Protein AF-0000000078795181 (afdb_homodimer)

Secondary structure (DSSP, 8-state):
--------HHHHHHHHHHHHHHH-TT-------TTS----GGGS-HHHHHHHHHHHHHHHHHHHHHHHHHHHHHHHHHHHHHHHHHHHHHHTSB--S---TT-EEEEEE-TTS-EEEESS-GGG--SS---SEEEEEEEE-TTS-EEEEEE-/--------HHHHHHHHHHHHHHH-TT-------TTS----GGGS-HHHHHHHHHHHHHHHHHHHHHHHHHHHHHHHHHHHHHHHHHHHHHHTSB--S---TT-EEEEEE-TTS-EEEESS-GGG--SS---SEEEEEEEE-TTS-EEEEEE-

Nearest PDB structures (foldseek):
  2iou-assembly1_D  TM=7.274E-01  e=9.426E-02  Rauchvirus BPP1
  1yu3-assembly1_A  TM=7.287E-01  e=1.403E-01  Bordetella phage BIP-1
  1yu1-assembly1_A-3  TM=7.213E-01  e=1.499E-01  Rauchvirus BPP1
  1yu4-assembly1_C  TM=7.250E-01  e=1.828E-01  Bordetella phage BMP-1
  1yu2-assembly1_A  TM=7.259E-01  e=1.711E-01  Bordetella phage BMP-1

Foldseek 3Di:
DDPPPPPVPVVVVVVVCVVPLVPCVQPDPPPPVPPPPLVQCVVDPVVVNVVSVVVCVVVVVVVVVVSVVSVVVSVVVVVVVVQVVVQVLQVQAAEPDDDDAFDKWWWFAAPVGGIHIGRADPVRDPPDDRGDDTAFIWGQHPVRTIDGPGGD/DDDPPPPVPVVVVVVVCVVPLVPCVQPDPPPPVPVPPLVQCVVDPVVVNVVSVVVCVVVVVVVVVVSVVSVVVSVVVVVVVVQVVVQVLQVQAAEDDDDDAFDKWWWFAAPVGGIHIGRADPVRDPPDDRGDDTAFIWGQHPVRTIDGPGGD

InterPro domains:
  IPR019534 Protein of unknown function DUF2452 [PF10504] (50-147)

Structure (mmCIF, N/CA/C/O backbone):
data_AF-0000000078795181-model_v1
#
loop_
_entity.id
_entity.type
_entity.pdbx_description
1 polymer 'DUF2452 domain-containing protein'
#
loop_
_atom_site.group_PDB
_atom_site.id
_atom_site.type_symbol
_atom_site.label_atom_id
_atom_site.label_alt_id
_atom_site.label_comp_id
_atom_site.label_asym_id
_atom_site.label_entity_id
_atom_site.label_seq_id
_atom_site.pdbx_PDB_ins_code
_atom_site.Cartn_x
_atom_site.Cartn_y
_atom_site.Cartn_z
_atom_site.occupancy
_atom_site.B_iso_or_equiv
_atom_site.auth_seq_id
_atom_site.auth_comp_id
_atom_site.auth_asym_id
_atom_site.auth_atom_id
_atom_site.pdbx_PDB_model_num
ATOM 1 N N . MET A 1 1 ? -30.828 12.047 -28.188 1 23.16 1 MET A N 1
ATOM 2 C CA . MET A 1 1 ? -29.516 11.422 -28.375 1 23.16 1 MET A CA 1
ATOM 3 C C . MET A 1 1 ? -28.734 11.383 -27.062 1 23.16 1 MET A C 1
ATOM 5 O O . MET A 1 1 ? -28.312 12.422 -26.562 1 23.16 1 MET A O 1
ATOM 9 N N . GLY A 1 2 ? -29.094 10.484 -26.094 1 24.12 2 GLY A N 1
ATOM 10 C CA . GLY A 1 2 ? -28.922 10.477 -24.656 1 24.12 2 GLY A CA 1
ATOM 11 C C . GLY A 1 2 ? -27.5 10.242 -24.219 1 24.12 2 GLY A C 1
ATOM 12 O O . GLY A 1 2 ? -26.812 9.352 -24.734 1 24.12 2 GLY A O 1
ATOM 13 N N . LYS A 1 3 ? -26.812 11.344 -23.781 1 28.81 3 LYS A N 1
ATOM 14 C CA . LYS A 1 3 ? -25.406 11.391 -23.375 1 28.81 3 LYS A CA 1
ATOM 15 C C . LYS A 1 3 ? -25.078 10.242 -22.422 1 28.81 3 LYS A C 1
ATOM 17 O O . LYS A 1 3 ? -25.703 10.109 -21.359 1 28.81 3 LYS A O 1
ATOM 22 N N . GLU A 1 4 ? -24.641 9.148 -22.922 1 26.58 4 GLU A N 1
ATOM 23 C CA . GLU A 1 4 ? -24.188 7.934 -22.266 1 26.58 4 GLU A CA 1
ATOM 24 C C . GLU A 1 4 ? -23.109 8.25 -21.234 1 26.58 4 GLU A C 1
ATOM 26 O O . GLU A 1 4 ? -22.047 8.773 -21.562 1 26.58 4 GLU A O 1
ATOM 31 N N . LYS A 1 5 ? -23.656 8.625 -20.047 1 28.33 5 LYS A N 1
ATOM 32 C CA . LYS A 1 5 ? -22.812 8.883 -18.891 1 28.33 5 LYS A CA 1
ATOM 33 C C . LYS A 1 5 ? -21.781 7.777 -18.703 1 28.33 5 LYS A C 1
ATOM 35 O O . LYS A 1 5 ? -22.141 6.633 -18.406 1 28.33 5 LYS A O 1
ATOM 40 N N . LYS A 1 6 ? -20.719 7.941 -19.531 1 27.91 6 LYS A N 1
ATOM 41 C CA . LYS A 1 6 ? -19.578 7.039 -19.406 1 27.91 6 LYS A CA 1
ATOM 42 C C . LYS A 1 6 ? -19.109 6.934 -17.953 1 27.91 6 LYS A C 1
ATOM 44 O O . LYS A 1 6 ? -18.75 7.934 -17.344 1 27.91 6 LYS A O 1
ATOM 49 N N . ILE A 1 7 ? -19.75 6.074 -17.172 1 26.69 7 ILE A N 1
ATOM 50 C CA . ILE A 1 7 ? -19.359 5.703 -15.82 1 26.69 7 ILE A CA 1
ATOM 51 C C . ILE A 1 7 ? -17.875 5.383 -15.781 1 26.69 7 ILE A C 1
ATOM 53 O O . ILE A 1 7 ? -17.422 4.441 -16.438 1 26.69 7 ILE A O 1
ATOM 57 N N . ASP A 1 8 ? -17.125 6.52 -15.828 1 26.19 8 ASP A N 1
ATOM 58 C CA . ASP A 1 8 ? -15.672 6.406 -15.82 1 26.19 8 ASP A CA 1
ATOM 59 C C . ASP A 1 8 ? -15.195 5.5 -14.695 1 26.19 8 ASP A C 1
ATOM 61 O O . ASP A 1 8 ? -15.273 5.863 -13.516 1 26.19 8 ASP A O 1
ATOM 65 N N . ILE A 1 9 ? -15.094 4.223 -14.891 1 29.33 9 ILE A N 1
ATOM 66 C CA . ILE A 1 9 ? -14.68 3.086 -14.07 1 29.33 9 ILE A CA 1
ATOM 67 C C . ILE A 1 9 ? -13.453 3.469 -13.242 1 29.33 9 ILE A C 1
ATOM 69 O O . ILE A 1 9 ? -13.312 3.035 -12.094 1 29.33 9 ILE A O 1
ATOM 73 N N . GLU A 1 10 ? -12.578 4.309 -13.75 1 31.61 10 GLU A N 1
ATOM 74 C CA . GLU A 1 10 ? -11.398 4.809 -13.055 1 31.61 10 GLU A CA 1
ATOM 75 C C . GLU A 1 10 ? -11.789 5.633 -11.828 1 31.61 10 GLU A C 1
ATOM 77 O O . GLU A 1 10 ? -11.133 5.555 -10.789 1 31.61 10 GLU A O 1
ATOM 82 N N . ARG A 1 11 ? -12.711 6.426 -11.852 1 38.84 11 ARG A N 1
ATOM 83 C CA . ARG A 1 11 ? -13.25 7.301 -10.82 1 38.84 11 ARG A CA 1
ATOM 84 C C . ARG A 1 11 ? -13.992 6.5 -9.758 1 38.84 11 ARG A C 1
ATOM 86 O O . ARG A 1 11 ? -13.922 6.824 -8.57 1 38.84 11 ARG A O 1
ATOM 93 N N . ILE A 1 12 ? -14.68 5.539 -10.133 1 36.19 12 ILE A N 1
ATOM 94 C CA . ILE A 1 12 ? -15.484 4.707 -9.25 1 36.19 12 ILE A CA 1
ATOM 95 C C . ILE A 1 12 ? -14.57 3.898 -8.328 1 36.19 12 ILE A C 1
ATOM 97 O O . ILE A 1 12 ? -14.82 3.799 -7.125 1 36.19 12 ILE A O 1
ATOM 101 N N . ASP A 1 13 ? -13.422 3.389 -8.914 1 37.06 13 ASP A N 1
ATOM 102 C CA . ASP A 1 13 ? -12.477 2.57 -8.164 1 37.06 13 ASP A CA 1
ATOM 103 C C . ASP A 1 13 ? -11.68 3.42 -7.18 1 37.06 13 ASP A C 1
ATOM 105 O O . ASP A 1 13 ? -11.461 3.014 -6.035 1 37.06 13 ASP A O 1
ATOM 109 N N . LEU A 1 14 ? -11.391 4.703 -7.461 1 37.81 14 LEU A N 1
ATOM 110 C CA . LEU A 1 14 ? -10.734 5.68 -6.598 1 37.81 14 LEU A CA 1
ATOM 111 C C . LEU A 1 14 ? -11.656 6.105 -5.457 1 37.81 14 LEU A C 1
ATOM 113 O O . LEU A 1 14 ? -11.211 6.242 -4.316 1 37.81 14 LEU A O 1
ATOM 117 N N . GLU A 1 15 ? -12.828 6.395 -5.781 1 38.53 15 GLU A N 1
ATOM 118 C CA . GLU A 1 15 ? -13.812 6.844 -4.805 1 38.53 15 GLU A CA 1
ATOM 119 C C . GLU A 1 15 ? -14.078 5.773 -3.748 1 38.53 15 GLU A C 1
ATOM 121 O O . GLU A 1 15 ? -14.172 6.082 -2.559 1 38.53 15 GLU A O 1
ATOM 126 N N . LYS A 1 16 ? -14.18 4.594 -4.094 1 40.81 16 LYS A N 1
ATOM 127 C CA . LYS A 1 16 ? -14.406 3.473 -3.186 1 40.81 16 LYS A CA 1
ATOM 128 C C . LYS A 1 16 ? -13.156 3.166 -2.365 1 40.81 16 LYS A C 1
ATOM 130 O O . LYS A 1 16 ? -13.25 2.836 -1.182 1 40.81 16 LYS A O 1
ATOM 135 N N . MET A 1 17 ? -12.039 3.455 -2.881 1 35.62 17 MET A N 1
ATOM 136 C CA . MET A 1 17 ? -10.766 3.342 -2.172 1 35.62 17 MET A CA 1
ATOM 137 C C . MET A 1 17 ? -10.617 4.461 -1.146 1 35.62 17 MET A C 1
ATOM 139 O O . MET A 1 17 ? -10.047 4.25 -0.073 1 35.62 17 MET A O 1
ATOM 143 N N . LYS A 1 18 ? -11.086 5.555 -1.424 1 38.22 18 LYS A N 1
ATOM 144 C CA . LYS A 1 18 ? -11.094 6.73 -0.557 1 38.22 18 LYS A CA 1
ATOM 145 C C . LYS A 1 18 ? -11.891 6.469 0.717 1 38.22 18 LYS A C 1
ATOM 147 O O . LYS A 1 18 ? -11.477 6.855 1.81 1 38.22 18 LYS A O 1
ATOM 152 N N . GLU A 1 19 ? -13.039 5.969 0.547 1 38.22 19 GLU A N 1
ATOM 153 C CA . GLU A 1 19 ? -13.922 5.727 1.683 1 38.22 19 GLU A CA 1
ATOM 154 C C . GLU A 1 19 ? -13.352 4.656 2.609 1 38.22 19 GLU A C 1
ATOM 156 O O . GLU A 1 19 ? -13.461 4.766 3.832 1 38.22 19 GLU A O 1
ATOM 161 N N . LYS A 1 20 ? -12.695 3.6 2.078 1 35.75 20 LYS A N 1
ATOM 162 C CA . LYS A 1 20 ? -12.25 2.48 2.908 1 35.75 20 LYS A CA 1
ATOM 163 C C . LYS A 1 20 ? -10.852 2.719 3.455 1 35.75 20 LYS A C 1
ATOM 165 O O . LYS A 1 20 ? -10.438 2.078 4.422 1 35.75 20 LYS A O 1
ATOM 170 N N . THR A 1 21 ? -10.031 3.477 2.869 1 36.31 21 THR A N 1
ATOM 171 C CA . THR A 1 21 ? -8.664 3.715 3.328 1 36.31 21 THR A CA 1
ATOM 172 C C . THR A 1 21 ? -8.664 4.535 4.617 1 36.31 21 THR A C 1
ATOM 174 O O . THR A 1 21 ? -7.699 4.492 5.383 1 36.31 21 THR A O 1
ATOM 177 N N . THR A 1 22 ? -9.398 5.539 4.707 1 36.06 22 THR A N 1
ATOM 178 C CA . THR A 1 22 ? -9.289 6.363 5.902 1 36.06 22 THR A CA 1
ATOM 179 C C . THR A 1 22 ? -9.516 5.531 7.16 1 36.06 22 THR A C 1
ATOM 181 O O . THR A 1 22 ? -8.898 5.781 8.195 1 36.06 22 THR A O 1
ATOM 184 N N . ASP A 1 23 ? -10.539 4.652 7.168 1 38.31 23 ASP A N 1
ATOM 185 C CA . ASP A 1 23 ? -10.844 4.043 8.461 1 38.31 23 ASP A CA 1
ATOM 186 C C . ASP A 1 23 ? -10 2.789 8.68 1 38.31 23 ASP A C 1
ATOM 188 O O . ASP A 1 23 ? -9.633 2.477 9.82 1 38.31 23 ASP A O 1
ATOM 192 N N . ASN A 1 24 ? -9.891 1.657 7.742 1 33.72 24 ASN A N 1
ATOM 193 C CA . ASN A 1 24 ? -9.094 0.449 7.953 1 33.72 24 ASN A CA 1
ATOM 194 C C . ASN A 1 24 ? -8.156 0.18 6.781 1 33.72 24 ASN A C 1
ATOM 196 O O . ASN A 1 24 ? -8.555 -0.446 5.797 1 33.72 24 ASN A O 1
ATOM 200 N N . PRO A 1 25 ? -7.043 0.927 6.602 1 38.91 25 PRO A N 1
ATOM 201 C CA . PRO A 1 25 ? -6.09 0.805 5.492 1 38.91 25 PRO A CA 1
ATOM 202 C C . PRO A 1 25 ? -5.625 -0.632 5.273 1 38.91 25 PRO A C 1
ATOM 204 O O . PRO A 1 25 ? -5.07 -0.949 4.219 1 38.91 25 PRO A O 1
ATOM 207 N N . GLY A 1 26 ? -5.531 -1.532 6.312 1 34.91 26 GLY A N 1
ATOM 208 C CA . GLY A 1 26 ? -4.863 -2.822 6.332 1 34.91 26 GLY A CA 1
ATOM 209 C C . GLY A 1 26 ? -5.531 -3.854 5.441 1 34.91 26 GLY A C 1
ATOM 210 O O . GLY A 1 26 ? -5.188 -5.039 5.488 1 34.91 26 GLY A O 1
ATOM 211 N N . LEU A 1 27 ? -6.68 -3.637 4.996 1 39.56 27 LEU A N 1
ATOM 212 C CA . LEU A 1 27 ? -7.379 -4.852 4.586 1 39.56 27 LEU A CA 1
ATOM 213 C C . LEU A 1 27 ? -6.855 -5.352 3.244 1 39.56 27 LEU A C 1
ATOM 215 O O . LEU A 1 27 ? -7.363 -4.957 2.191 1 39.56 27 LEU A O 1
ATOM 219 N N . LEU A 1 28 ? -5.535 -5.473 3.053 1 39.25 28 LEU A N 1
ATOM 220 C CA . LEU A 1 28 ? -5.152 -6.152 1.821 1 39.25 28 LEU A CA 1
ATOM 221 C C . LEU A 1 28 ? -5.613 -7.605 1.836 1 39.25 28 LEU A C 1
ATOM 223 O O . LEU A 1 28 ? -5.695 -8.227 2.9 1 39.25 28 LEU A O 1
ATOM 227 N N . PRO A 1 29 ? -6.355 -8.289 0.862 1 38.41 29 PRO A N 1
ATOM 228 C CA . PRO A 1 29 ? -6.859 -9.656 0.749 1 38.41 29 PRO A CA 1
ATOM 229 C C . PRO A 1 29 ? -5.793 -10.711 1.045 1 38.41 29 PRO A C 1
ATOM 231 O O . PRO A 1 29 ? -4.816 -10.828 0.299 1 38.41 29 PRO A O 1
ATOM 234 N N . TYR A 1 30 ? -5.23 -10.758 2.111 1 38.75 30 TYR A N 1
ATOM 235 C CA . TYR A 1 30 ? -4.309 -11.859 2.361 1 38.75 30 TYR A CA 1
ATOM 236 C C . TYR A 1 30 ? -5.031 -13.203 2.312 1 38.75 30 TYR A C 1
ATOM 238 O O . TYR A 1 30 ? -4.492 -14.219 2.756 1 38.75 30 TYR A O 1
ATOM 246 N N . ALA A 1 31 ? -6.348 -13.336 2.252 1 36.72 31 ALA A N 1
ATOM 247 C CA . ALA A 1 31 ? -6.77 -14.719 2.484 1 36.72 31 ALA A CA 1
ATOM 248 C C . ALA A 1 31 ? -6.051 -15.68 1.538 1 36.72 31 ALA A C 1
ATOM 250 O O . ALA A 1 31 ? -6.164 -15.555 0.316 1 36.72 31 ALA A O 1
ATOM 251 N N . HIS A 1 32 ? -4.832 -15.984 1.758 1 38.59 32 HIS A N 1
ATOM 252 C CA . HIS A 1 32 ? -4.633 -17.328 1.232 1 38.59 32 HIS A CA 1
ATOM 253 C C . HIS A 1 32 ? -5.883 -18.188 1.415 1 38.59 32 HIS A C 1
ATOM 255 O O . HIS A 1 32 ? -6.289 -18.469 2.545 1 38.59 32 HIS A O 1
ATOM 261 N N . GLN A 1 33 ? -6.984 -17.875 0.943 1 37.16 33 GLN A N 1
ATOM 262 C CA . GLN A 1 33 ? -7.965 -18.953 0.992 1 37.16 33 GLN A CA 1
ATOM 263 C C . GLN A 1 33 ? -7.293 -20.312 0.809 1 37.16 33 GLN A C 1
ATOM 265 O O . GLN A 1 33 ? -6.66 -20.562 -0.219 1 37.16 33 GLN A O 1
ATOM 270 N N . SER A 1 34 ? -6.699 -20.844 1.81 1 37.25 34 SER A N 1
ATOM 271 C CA . SER A 1 34 ? -6.457 -22.281 1.899 1 37.25 34 SER A CA 1
ATOM 272 C C . SER A 1 34 ? -7.594 -23.062 1.263 1 37.25 34 SER A C 1
ATOM 274 O O . SER A 1 34 ? -7.688 -24.281 1.438 1 37.25 34 SER A O 1
ATOM 276 N N . GLY A 1 35 ? -8.648 -22.391 0.937 1 36.5 35 GLY A N 1
ATOM 277 C CA . GLY A 1 35 ? -9.656 -23.297 0.416 1 36.5 35 GLY A CA 1
ATOM 278 C C . GLY A 1 35 ? -9.148 -24.188 -0.706 1 36.5 35 GLY A C 1
ATOM 279 O O . GLY A 1 35 ? -9.898 -24.984 -1.254 1 36.5 35 GLY A O 1
ATOM 280 N N . SER A 1 36 ? -8.367 -23.516 -1.555 1 41.88 36 SER A N 1
ATOM 281 C CA . SER A 1 36 ? -8.008 -24.516 -2.562 1 41.88 36 SER A CA 1
ATOM 282 C C . SER A 1 36 ? -7.262 -25.688 -1.94 1 41.88 36 SER A C 1
ATOM 284 O O . SER A 1 36 ? -6.688 -25.562 -0.856 1 41.88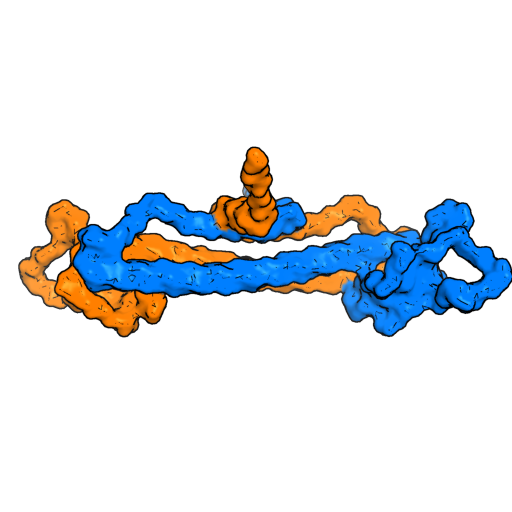 36 SER A O 1
ATOM 286 N N . ALA A 1 37 ? -7.465 -26.891 -2.33 1 40.75 37 ALA A N 1
ATOM 287 C CA . ALA A 1 37 ? -6.875 -28.156 -1.878 1 40.75 37 ALA A CA 1
ATOM 288 C C . ALA A 1 37 ? -5.398 -27.984 -1.541 1 40.75 37 ALA A C 1
ATOM 290 O O . ALA A 1 37 ? -4.582 -27.703 -2.426 1 40.75 37 ALA A O 1
ATOM 291 N N . ILE A 1 38 ? -5.078 -27.234 -0.41 1 47.19 38 ILE A N 1
ATOM 292 C CA . ILE A 1 38 ? -3.713 -27.375 0.077 1 47.19 38 ILE A CA 1
ATOM 293 C C . ILE A 1 38 ? -3.182 -28.766 -0.283 1 47.19 38 ILE A C 1
ATOM 295 O O . ILE A 1 38 ? -3.725 -29.781 0.162 1 47.19 38 ILE A O 1
ATOM 299 N N . ILE A 1 39 ? -2.766 -28.875 -1.396 1 51.22 39 ILE A N 1
ATOM 300 C CA . ILE A 1 39 ? -2.107 -30.156 -1.644 1 51.22 39 ILE A CA 1
ATOM 301 C C . ILE A 1 39 ? -1.168 -30.484 -0.487 1 51.22 39 ILE A C 1
ATOM 303 O O . ILE A 1 39 ? -0.222 -29.734 -0.216 1 51.22 39 ILE A O 1
ATOM 307 N N . LYS A 1 40 ? -1.649 -31.297 0.525 1 49.38 40 LYS A N 1
ATOM 308 C CA . LYS A 1 40 ? -0.745 -31.797 1.553 1 49.38 40 LYS A CA 1
ATOM 309 C C . LYS A 1 40 ? 0.428 -32.562 0.93 1 49.38 40 LYS A C 1
ATOM 311 O O . LYS A 1 40 ? 0.235 -33.406 0.051 1 49.38 40 LYS A O 1
ATOM 316 N N . PRO A 1 41 ? 1.61 -31.984 1.134 1 49.41 41 PRO A N 1
ATOM 317 C CA . PRO A 1 41 ? 2.789 -32.688 0.617 1 49.41 41 PRO A CA 1
ATOM 318 C C . PRO A 1 41 ? 2.664 -34.219 0.705 1 49.41 41 PRO A C 1
ATOM 320 O O . PRO A 1 41 ? 3.223 -34.938 -0.126 1 49.41 41 PRO A O 1
ATOM 323 N N . GLU A 1 42 ? 1.937 -34.562 1.775 1 50.41 42 GLU A N 1
ATOM 324 C CA . GLU A 1 42 ? 1.882 -36 2.021 1 50.41 42 GLU A CA 1
ATOM 325 C C . GLU A 1 42 ? 1.218 -36.719 0.861 1 50.41 42 GLU A C 1
ATOM 327 O O . GLU A 1 42 ? 1.498 -37.906 0.623 1 50.41 42 GLU A O 1
ATOM 332 N N . ASP A 1 43 ? 0.298 -35.969 0.191 1 54.97 43 ASP A N 1
ATOM 333 C CA . ASP A 1 43 ? -0.514 -36.719 -0.75 1 54.97 43 ASP A CA 1
ATOM 334 C C . ASP A 1 43 ? 0.213 -36.906 -2.08 1 54.97 43 ASP A C 1
ATOM 336 O O . ASP A 1 43 ? -0.152 -37.781 -2.877 1 54.97 43 ASP A O 1
ATOM 340 N N . LYS A 1 44 ? 1.149 -36 -2.24 1 58.91 44 LYS A N 1
ATOM 341 C CA . LYS A 1 44 ? 1.889 -36.188 -3.484 1 58.91 44 LYS A CA 1
ATOM 342 C C . LYS A 1 44 ? 3.301 -36.688 -3.211 1 58.91 44 LYS A C 1
ATOM 344 O O . LYS A 1 44 ? 3.748 -36.719 -2.062 1 58.91 44 LYS A O 1
ATOM 349 N N . GLY A 1 45 ? 3.932 -37.281 -4.047 1 71.19 45 GLY A N 1
ATOM 350 C CA . GLY A 1 45 ? 5.297 -37.75 -3.848 1 71.19 45 GLY A CA 1
ATOM 351 C C . GLY A 1 45 ? 6.16 -36.75 -3.102 1 71.19 45 GLY A C 1
ATOM 352 O O . GLY A 1 45 ? 5.812 -35.594 -2.998 1 71.19 45 GLY A O 1
ATOM 353 N N . LYS A 1 46 ? 6.992 -37.219 -2.301 1 77.19 46 LYS A N 1
ATOM 354 C CA . LYS A 1 46 ? 7.902 -36.438 -1.44 1 77.19 46 LYS A CA 1
ATOM 355 C C . LYS A 1 46 ? 8.453 -35.219 -2.16 1 77.19 46 LYS A C 1
ATOM 357 O O . LYS A 1 46 ? 8.547 -34.156 -1.574 1 77.19 46 LYS A O 1
ATOM 362 N N . ILE A 1 47 ? 8.68 -35.312 -3.449 1 78.38 47 ILE A N 1
ATOM 363 C CA . ILE A 1 47 ? 9.328 -34.25 -4.215 1 78.38 47 ILE A CA 1
ATOM 364 C C . ILE A 1 47 ? 8.344 -33.094 -4.449 1 78.38 47 ILE A C 1
ATOM 366 O O . ILE A 1 47 ? 8.664 -31.938 -4.195 1 78.38 47 ILE A O 1
ATOM 370 N N . THR A 1 48 ? 7.16 -33.469 -4.867 1 86.12 48 THR A N 1
ATOM 371 C CA . THR A 1 48 ? 6.141 -32.469 -5.117 1 86.12 48 THR A CA 1
ATOM 372 C C . THR A 1 48 ? 5.73 -31.781 -3.818 1 86.12 48 THR A C 1
ATOM 374 O O . THR A 1 48 ? 5.508 -30.562 -3.797 1 86.12 48 THR A O 1
ATOM 377 N N . GLY A 1 49 ? 5.746 -32.5 -2.824 1 87.25 49 GLY A N 1
ATOM 378 C CA . GLY A 1 49 ? 5.398 -31.938 -1.527 1 87.25 49 GLY A CA 1
ATOM 379 C C . GLY A 1 49 ? 6.379 -30.875 -1.053 1 87.25 49 GLY A C 1
ATOM 380 O O . GLY A 1 49 ? 5.973 -29.828 -0.547 1 87.25 49 GLY A O 1
ATOM 381 N N . ARG A 1 50 ? 7.629 -31.188 -1.265 1 88.69 50 ARG A N 1
ATOM 382 C CA . ARG A 1 50 ? 8.672 -30.25 -0.879 1 88.69 50 ARG A CA 1
ATOM 383 C C . ARG A 1 50 ? 8.586 -28.969 -1.711 1 88.69 50 ARG A C 1
ATOM 385 O O . ARG A 1 50 ? 8.758 -27.875 -1.188 1 88.69 50 ARG A O 1
ATOM 392 N N . ALA A 1 51 ? 8.312 -29.156 -2.982 1 92.31 51 ALA A N 1
ATOM 393 C CA . ALA A 1 51 ? 8.211 -28 -3.875 1 92.31 51 ALA A CA 1
ATOM 394 C C . ALA A 1 51 ? 7.02 -27.125 -3.498 1 92.31 51 ALA A C 1
ATOM 396 O O . ALA A 1 51 ? 7.129 -25.906 -3.488 1 92.31 51 ALA A O 1
ATOM 397 N N . VAL A 1 52 ? 5.945 -27.734 -3.109 1 92.62 52 VAL A N 1
ATOM 398 C CA . VAL A 1 52 ? 4.738 -27.016 -2.723 1 92.62 52 VAL A CA 1
ATOM 399 C C . VAL A 1 52 ? 4.98 -26.266 -1.415 1 92.62 52 VAL A C 1
ATOM 401 O O . VAL A 1 52 ? 4.621 -25.094 -1.288 1 92.62 52 VAL A O 1
ATOM 404 N N . ALA A 1 53 ? 5.594 -26.922 -0.535 1 92.62 53 ALA A N 1
ATOM 405 C CA . ALA A 1 53 ? 5.91 -26.281 0.738 1 92.62 53 ALA A CA 1
ATOM 406 C C . ALA A 1 53 ? 6.832 -25.078 0.535 1 92.62 53 ALA A C 1
ATOM 408 O O . ALA A 1 53 ? 6.641 -24.031 1.155 1 92.62 53 ALA A O 1
ATOM 409 N N . ALA A 1 54 ? 7.812 -25.297 -0.299 1 93.56 54 ALA A N 1
ATOM 410 C CA . ALA A 1 54 ? 8.742 -24.219 -0.608 1 93.56 54 ALA A CA 1
ATOM 411 C C . ALA A 1 54 ? 8.023 -23.047 -1.269 1 93.56 54 ALA A C 1
ATOM 413 O O . ALA A 1 54 ? 8.281 -21.891 -0.938 1 93.56 54 ALA A O 1
ATOM 414 N N . MET A 1 55 ? 7.125 -23.328 -2.139 1 96 55 MET A N 1
ATOM 415 C CA . MET A 1 55 ? 6.332 -22.297 -2.801 1 96 55 MET A CA 1
ATOM 416 C C . MET A 1 55 ? 5.562 -21.469 -1.78 1 96 55 MET A C 1
ATOM 418 O O . MET A 1 55 ? 5.656 -20.234 -1.781 1 96 55 MET A O 1
ATOM 422 N N . HIS A 1 56 ? 4.934 -22.094 -0.876 1 94.75 56 HIS A N 1
ATOM 423 C CA . HIS A 1 56 ? 4.125 -21.375 0.105 1 94.75 56 HIS A CA 1
ATOM 424 C C . HIS A 1 56 ? 5 -20.562 1.044 1 94.75 56 HIS A C 1
ATOM 426 O O . HIS A 1 56 ? 4.688 -19.406 1.332 1 94.75 56 HIS A O 1
ATOM 432 N N . SER A 1 57 ? 6.059 -21.156 1.41 1 95.75 57 SER A N 1
ATOM 433 C CA . SER A 1 57 ? 6.969 -20.453 2.301 1 95.75 57 SER A CA 1
ATOM 434 C C . SER A 1 57 ? 7.512 -19.188 1.638 1 95.75 57 SER A C 1
ATOM 436 O O . SER A 1 57 ? 7.484 -18.109 2.23 1 95.75 57 SER A O 1
ATOM 438 N N . GLN A 1 58 ? 7.945 -19.359 0.392 1 95.56 58 GLN A N 1
ATOM 439 C CA . GLN A 1 58 ? 8.547 -18.234 -0.328 1 95.56 58 GLN A CA 1
ATOM 440 C C . GLN A 1 58 ? 7.516 -17.156 -0.648 1 95.56 58 GLN A C 1
ATOM 442 O O . GLN A 1 58 ? 7.773 -15.969 -0.456 1 95.56 58 GLN A O 1
ATOM 447 N N . THR A 1 59 ? 6.395 -17.578 -1.118 1 95.69 59 THR A N 1
ATOM 448 C CA . THR A 1 59 ? 5.383 -16.594 -1.506 1 95.69 59 THR A CA 1
ATOM 449 C C . THR A 1 59 ? 4.785 -15.922 -0.276 1 95.69 59 THR A C 1
ATOM 451 O O . THR A 1 59 ? 4.426 -14.742 -0.323 1 95.69 59 THR A O 1
ATOM 454 N N . ASP A 1 60 ? 4.754 -16.625 0.82 1 93.19 60 ASP A N 1
ATOM 455 C CA . ASP A 1 60 ? 4.305 -16.016 2.074 1 93.19 60 ASP A CA 1
ATOM 456 C C . ASP A 1 60 ? 5.27 -14.938 2.541 1 93.19 60 ASP A C 1
ATOM 458 O O . ASP A 1 60 ? 4.84 -13.875 3.01 1 93.19 60 ASP A O 1
ATOM 462 N N . MET A 1 61 ? 6.527 -15.211 2.422 1 95.38 61 MET A N 1
ATOM 463 C CA . MET A 1 61 ? 7.547 -14.234 2.791 1 95.38 61 MET A CA 1
ATOM 464 C C . MET A 1 61 ? 7.441 -12.984 1.924 1 95.38 61 MET A C 1
ATOM 466 O O . MET A 1 61 ? 7.523 -11.859 2.43 1 95.38 61 MET A O 1
ATOM 470 N N . GLN A 1 62 ? 7.195 -13.195 0.672 1 95.5 62 GLN A N 1
ATOM 471 C CA . GLN A 1 62 ? 7.039 -12.07 -0.245 1 95.5 62 GLN A CA 1
ATOM 472 C C . GLN A 1 62 ? 5.789 -11.258 0.088 1 95.5 62 GLN A C 1
ATOM 474 O O . GLN A 1 62 ? 5.836 -10.023 0.119 1 95.5 62 GLN A O 1
ATOM 479 N N . MET A 1 63 ? 4.809 -11.945 0.401 1 93.94 63 MET A N 1
ATOM 480 C CA . MET A 1 63 ? 3.547 -11.289 0.744 1 93.94 63 MET A CA 1
ATOM 481 C C . MET A 1 63 ? 3.688 -10.477 2.027 1 93.94 63 MET A C 1
ATOM 483 O O . MET A 1 63 ? 3.189 -9.352 2.115 1 93.94 63 MET A O 1
ATOM 487 N N . ALA A 1 64 ? 4.348 -11.008 2.953 1 92.56 64 ALA A N 1
ATOM 488 C CA . ALA A 1 64 ? 4.574 -10.305 4.215 1 92.56 64 ALA A CA 1
ATOM 489 C C . ALA A 1 64 ? 5.344 -9.008 3.998 1 92.56 64 ALA A C 1
ATOM 491 O O . ALA A 1 64 ? 5.027 -7.984 4.605 1 92.56 64 ALA A O 1
ATOM 492 N N . GLN A 1 65 ? 6.32 -9.133 3.107 1 96.44 65 GLN A N 1
ATOM 493 C CA . GLN A 1 65 ? 7.109 -7.945 2.789 1 96.44 65 GLN A CA 1
ATOM 494 C C . GLN A 1 65 ? 6.246 -6.871 2.133 1 96.44 65 GLN A C 1
ATOM 496 O O . GLN A 1 65 ? 6.34 -5.691 2.484 1 96.44 65 GLN A O 1
ATOM 501 N N . ILE A 1 66 ? 5.402 -7.262 1.268 1 94.25 66 ILE A N 1
ATOM 502 C CA . ILE A 1 66 ? 4.516 -6.34 0.567 1 94.25 66 ILE A CA 1
ATOM 503 C C . ILE A 1 66 ? 3.562 -5.684 1.564 1 94.25 66 ILE A C 1
ATOM 505 O O . ILE A 1 66 ? 3.359 -4.465 1.528 1 94.25 66 ILE A O 1
ATOM 509 N N . TYR A 1 67 ? 3.125 -6.367 2.508 1 89.94 67 TYR A N 1
ATOM 510 C CA . TYR A 1 67 ? 2.184 -5.852 3.496 1 89.94 67 TYR A CA 1
ATOM 511 C C . TYR A 1 67 ? 2.861 -4.852 4.426 1 89.94 67 TYR A C 1
ATOM 513 O O . TYR A 1 67 ? 2.273 -3.828 4.785 1 89.94 67 TYR A O 1
ATOM 521 N N . GLN A 1 68 ? 4.016 -5.211 4.766 1 94.38 68 GLN A N 1
ATOM 522 C CA . GLN A 1 68 ? 4.773 -4.281 5.594 1 94.38 68 GLN A CA 1
ATOM 523 C C . GLN A 1 68 ? 4.984 -2.951 4.875 1 94.38 68 GLN A C 1
ATOM 525 O O . GLN A 1 68 ? 4.879 -1.887 5.488 1 94.38 68 GLN A O 1
ATOM 530 N N . GLN A 1 69 ? 5.262 -3.086 3.627 1 96.12 69 GLN A N 1
ATOM 531 C CA . GLN A 1 69 ? 5.434 -1.877 2.828 1 96.12 69 GLN A CA 1
ATOM 532 C C . GLN A 1 69 ? 4.129 -1.097 2.727 1 96.12 69 GLN A C 1
ATOM 534 O O . GLN A 1 69 ? 4.121 0.132 2.832 1 96.12 69 GLN A O 1
ATOM 539 N N . MET A 1 70 ? 3.113 -1.785 2.588 1 92.81 70 MET A N 1
ATOM 540 C CA . MET A 1 70 ? 1.811 -1.134 2.482 1 92.81 70 MET A CA 1
ATOM 541 C C . MET A 1 70 ? 1.448 -0.429 3.785 1 92.81 70 MET A C 1
ATOM 543 O O . MET A 1 70 ? 0.911 0.68 3.768 1 92.81 70 MET A O 1
ATOM 547 N N . GLN A 1 71 ? 1.744 -1.013 4.797 1 91.19 71 GLN A N 1
ATOM 548 C CA . GLN A 1 71 ? 1.467 -0.422 6.102 1 91.19 71 GLN A CA 1
ATOM 549 C C . GLN A 1 71 ? 2.264 0.864 6.305 1 91.19 71 GLN A C 1
ATOM 551 O O . GLN A 1 71 ? 1.746 1.842 6.848 1 91.19 71 GLN A O 1
ATOM 556 N N . LEU A 1 72 ? 3.445 0.776 5.922 1 95.5 72 LEU A N 1
ATOM 557 C CA . LEU A 1 72 ? 4.285 1.964 6.031 1 95.5 72 LEU A CA 1
ATOM 558 C C . LEU A 1 72 ? 3.703 3.119 5.223 1 95.5 72 LEU A C 1
ATOM 560 O O . LEU A 1 72 ? 3.666 4.258 5.699 1 95.5 72 LEU A O 1
ATOM 564 N N . LEU A 1 73 ? 3.178 2.812 4.047 1 94.5 73 LEU A N 1
ATOM 565 C CA . LEU A 1 73 ? 2.562 3.832 3.205 1 94.5 73 LEU A CA 1
ATOM 566 C C . LEU A 1 73 ? 1.281 4.363 3.842 1 94.5 73 LEU A C 1
ATOM 568 O O . LEU A 1 73 ? 1.013 5.562 3.797 1 94.5 73 LEU A O 1
ATOM 572 N N . ALA A 1 74 ? 0.598 3.551 4.438 1 88.5 74 ALA A N 1
ATOM 573 C CA . ALA A 1 74 ? -0.626 3.947 5.133 1 88.5 74 ALA A CA 1
ATOM 574 C C . ALA A 1 74 ? -0.32 4.895 6.289 1 88.5 74 ALA A C 1
ATOM 576 O O . ALA A 1 74 ? -1.012 5.895 6.477 1 88.5 74 ALA A O 1
ATOM 577 N N . ASP A 1 75 ? 0.66 4.547 7.035 1 94.44 75 ASP A N 1
ATOM 578 C CA . ASP A 1 75 ? 1.069 5.383 8.156 1 94.44 75 ASP A CA 1
ATOM 579 C C . ASP A 1 75 ? 1.52 6.762 7.684 1 94.44 75 ASP A C 1
ATOM 581 O O . ASP A 1 75 ? 1.239 7.77 8.336 1 94.44 75 ASP A O 1
ATOM 585 N N . GLN A 1 76 ? 2.197 6.742 6.609 1 95.31 76 GLN A N 1
ATOM 586 C CA . GLN A 1 76 ? 2.609 8.008 6.02 1 95.31 76 GLN A CA 1
ATOM 587 C C . GLN A 1 76 ? 1.4 8.852 5.621 1 95.31 76 GLN A C 1
ATOM 589 O O . GLN A 1 76 ? 1.35 10.047 5.91 1 95.31 76 GLN A O 1
ATOM 594 N N . ALA A 1 77 ? 0.472 8.258 5.008 1 92.56 77 ALA A N 1
ATOM 595 C CA . ALA A 1 77 ? -0.749 8.945 4.602 1 92.56 77 ALA A CA 1
ATOM 596 C C . ALA A 1 77 ? -1.479 9.523 5.809 1 92.56 77 ALA A C 1
ATOM 598 O O . ALA A 1 77 ? -1.918 10.68 5.781 1 92.56 77 ALA A O 1
ATOM 599 N N . LYS A 1 78 ? -1.571 8.773 6.801 1 93.19 78 LYS A N 1
ATOM 600 C CA . LYS A 1 78 ? -2.246 9.195 8.023 1 93.19 78 LYS A CA 1
ATOM 601 C C . LYS A 1 78 ? -1.538 10.391 8.656 1 93.19 78 LYS A C 1
ATOM 603 O O . LYS A 1 78 ? -2.188 11.312 9.148 1 93.19 78 LYS A O 1
ATOM 608 N N . THR A 1 79 ? -0.306 10.289 8.664 1 94.69 79 THR A N 1
ATOM 609 C CA . THR A 1 79 ? 0.483 11.383 9.219 1 94.69 79 THR A CA 1
ATOM 610 C C . THR A 1 79 ? 0.223 12.68 8.461 1 94.69 79 THR A C 1
ATOM 612 O O . THR A 1 79 ? 0.045 13.734 9.07 1 94.69 79 THR A O 1
ATOM 615 N N . ILE A 1 80 ? 0.199 12.586 7.16 1 94.75 80 ILE A N 1
ATOM 616 C CA . ILE A 1 80 ? -0.078 13.758 6.336 1 94.75 80 ILE A CA 1
ATOM 617 C C . ILE A 1 80 ? -1.486 14.266 6.629 1 94.75 80 ILE A C 1
ATOM 619 O O . ILE A 1 80 ? -1.69 15.477 6.801 1 94.75 80 ILE A O 1
ATOM 623 N N . GLN A 1 81 ? -2.389 13.398 6.719 1 93.62 81 GLN A N 1
ATOM 624 C CA . GLN A 1 81 ? -3.771 13.773 6.988 1 93.62 81 GLN A CA 1
ATOM 625 C C . GLN A 1 81 ? -3.891 14.508 8.32 1 93.62 81 GLN A C 1
ATOM 627 O O . GLN A 1 81 ? -4.551 15.547 8.414 1 93.62 81 GLN A O 1
ATOM 632 N N . LYS A 1 82 ? -3.311 13.914 9.281 1 93.44 82 LYS A N 1
ATOM 633 C CA . LYS A 1 82 ? -3.34 14.547 10.602 1 93.44 82 LYS A CA 1
ATOM 634 C C . LYS A 1 82 ? -2.717 15.938 10.562 1 93.44 82 LYS A C 1
ATOM 636 O O . LYS A 1 82 ? -3.242 16.875 11.172 1 93.44 82 LYS A O 1
ATOM 641 N N . ARG A 1 83 ? -1.665 16.016 9.867 1 95.19 83 ARG A N 1
ATOM 642 C CA . ARG A 1 83 ? -0.994 17.297 9.742 1 95.19 83 ARG A CA 1
ATOM 643 C C . ARG A 1 83 ? -1.877 18.312 9.023 1 95.19 83 ARG A C 1
ATOM 645 O O . ARG A 1 83 ? -1.92 19.484 9.398 1 95.19 83 ARG A O 1
ATOM 652 N N . VAL A 1 84 ? -2.535 17.906 8.055 1 95.81 84 VAL A N 1
ATOM 653 C CA . VAL A 1 84 ? -3.443 18.781 7.324 1 95.81 84 VAL A CA 1
ATOM 654 C C . VAL A 1 84 ? -4.559 19.266 8.25 1 95.81 84 VAL A C 1
ATOM 656 O O . VAL A 1 84 ? -4.879 20.453 8.281 1 95.81 84 VAL A O 1
ATOM 659 N N . GLU A 1 85 ? -5.09 18.359 8.977 1 93.56 85 GLU A N 1
ATOM 660 C CA . GLU A 1 85 ? -6.172 18.703 9.898 1 93.56 85 GLU A CA 1
ATOM 661 C C . GLU A 1 85 ? -5.727 19.75 10.914 1 93.56 85 GLU A C 1
ATOM 663 O O . GLU A 1 85 ? -6.426 20.734 11.141 1 93.56 85 GLU A O 1
ATOM 668 N N . VAL A 1 86 ? -4.625 19.5 11.469 1 93.5 86 VAL A N 1
ATOM 669 C CA . VAL A 1 86 ? -4.062 20.438 12.438 1 93.5 86 VAL A CA 1
ATOM 670 C C . VAL A 1 86 ? -3.799 21.781 11.766 1 93.5 86 VAL A C 1
ATOM 672 O O . VAL A 1 86 ? -4.109 22.828 12.328 1 93.5 86 VAL A O 1
ATOM 675 N N . SER A 1 87 ? -3.295 21.75 10.625 1 96.69 87 SER A N 1
ATOM 676 C CA . SER A 1 87 ? -2.938 22.969 9.891 1 96.69 87 SER A CA 1
ATOM 677 C C . SER A 1 87 ? -4.176 23.781 9.523 1 96.69 87 SER A C 1
ATOM 679 O O . SER A 1 87 ? -4.148 25.016 9.562 1 96.69 87 SER A O 1
ATOM 681 N N . GLU A 1 88 ? -5.188 23.078 9.195 1 93.31 88 GLU A N 1
ATOM 682 C CA . GLU A 1 88 ? -6.438 23.766 8.898 1 93.31 88 GLU A CA 1
ATOM 683 C C . GLU A 1 88 ? -6.957 24.531 10.117 1 93.31 88 GLU A C 1
ATOM 685 O O . GLU A 1 88 ? -7.445 25.656 10 1 93.31 88 GLU A O 1
ATOM 690 N N . ARG A 1 89 ? -6.82 23.938 11.227 1 91.62 89 ARG A N 1
ATOM 691 C CA . ARG A 1 89 ? -7.234 24.578 12.461 1 91.62 89 ARG A CA 1
ATOM 692 C C . ARG A 1 89 ? -6.371 25.812 12.75 1 91.62 89 ARG A C 1
ATOM 694 O O . ARG A 1 89 ? -6.891 26.859 13.125 1 91.62 89 ARG A O 1
ATOM 701 N N . ILE A 1 90 ? -5.117 25.672 12.562 1 95.25 90 ILE A N 1
ATOM 702 C CA . ILE A 1 90 ? -4.199 26.766 12.836 1 95.25 90 ILE A CA 1
ATOM 703 C C . ILE A 1 90 ? -4.457 27.906 11.867 1 95.25 90 ILE A C 1
ATOM 705 O O . ILE A 1 90 ? -4.492 29.078 12.266 1 95.25 90 ILE A O 1
ATOM 709 N N . TYR A 1 91 ? -4.742 27.578 10.625 1 94.81 91 TYR A N 1
ATOM 710 C CA . TYR A 1 91 ? -4.965 28.594 9.609 1 94.81 91 TYR A CA 1
ATOM 711 C C . TYR A 1 91 ? -6.289 29.312 9.836 1 94.81 91 TYR A C 1
ATOM 713 O O . TYR A 1 91 ? -6.539 30.375 9.242 1 94.81 91 TYR A O 1
ATOM 721 N N . GLN A 1 92 ? -7.113 28.797 10.664 1 91.25 92 GLN A N 1
ATOM 722 C CA . GLN A 1 92 ? -8.359 29.453 11.031 1 91.25 92 GLN A CA 1
ATOM 723 C C . GLN A 1 92 ? -8.133 30.484 12.133 1 91.25 92 GLN A C 1
ATOM 725 O O . GLN A 1 92 ? -9 31.328 12.383 1 91.25 92 GLN A O 1
ATOM 730 N N . SER A 1 93 ? -6.992 30.406 12.727 1 92.81 93 SER A N 1
ATOM 731 C CA . SER A 1 93 ? -6.645 31.359 13.773 1 92.81 93 SER A CA 1
ATOM 732 C C . SER A 1 93 ? -6.203 32.688 13.18 1 92.81 93 SER A C 1
ATOM 734 O O . SER A 1 93 ? -5.949 32.781 11.977 1 92.81 93 SER A O 1
ATOM 736 N N . SER A 1 94 ? -6.223 33.688 14.07 1 91.5 94 SER A N 1
ATOM 737 C CA . SER A 1 94 ? -5.711 35 13.641 1 91.5 94 SER A CA 1
ATOM 738 C C . SER A 1 94 ? -4.195 34.969 13.477 1 91.5 94 SER A C 1
ATOM 740 O O . SER A 1 94 ? -3.471 34.656 14.43 1 91.5 94 SER A O 1
ATOM 742 N N . ILE A 1 95 ? -3.805 35.281 12.25 1 92.94 95 ILE A N 1
ATOM 743 C CA . ILE A 1 95 ? -2.383 35.375 11.938 1 92.94 95 ILE A CA 1
ATOM 744 C C . ILE A 1 95 ? -2.064 36.781 11.391 1 92.94 95 ILE A C 1
ATOM 746 O O . ILE A 1 95 ? -2.465 37.125 10.273 1 92.94 95 ILE A O 1
ATOM 750 N N . ALA A 1 96 ? -1.319 37.469 12.078 1 88.56 96 ALA A N 1
ATOM 751 C CA . ALA A 1 96 ? -1.114 38.875 11.758 1 88.56 96 ALA A CA 1
ATOM 752 C C . ALA A 1 96 ? 0.196 39.094 11 1 88.56 96 ALA A C 1
ATOM 754 O O . ALA A 1 96 ? 0.613 40.219 10.766 1 88.56 96 ALA A O 1
ATOM 755 N N . PHE A 1 97 ? 0.913 38.062 10.633 1 90.31 97 PHE A N 1
ATOM 756 C CA . PHE A 1 97 ? 2.188 38.125 9.93 1 90.31 97 PHE A CA 1
ATOM 757 C C . PHE A 1 97 ? 2.291 36.969 8.93 1 90.31 97 PHE A C 1
ATOM 759 O O . PHE A 1 97 ? 1.384 36.125 8.836 1 90.31 97 PHE A O 1
ATOM 766 N N . GLU A 1 98 ? 3.385 37.031 8.219 1 89.25 98 GLU A N 1
ATOM 767 C CA . GLU A 1 98 ? 3.662 35.938 7.277 1 89.25 98 GLU A CA 1
ATOM 768 C C . GLU A 1 98 ? 4.664 34.969 7.863 1 89.25 98 GLU A C 1
ATOM 770 O O . GLU A 1 98 ? 5.867 35.219 7.883 1 89.25 98 GLU A O 1
ATOM 775 N N . PRO A 1 99 ? 4.082 33.875 8.258 1 94.62 99 PRO A N 1
ATOM 776 C CA . PRO A 1 99 ? 5.012 32.906 8.844 1 94.62 99 PRO A CA 1
ATOM 777 C C . PRO A 1 99 ? 6.078 32.438 7.855 1 94.62 99 PRO A C 1
ATOM 779 O O . PRO A 1 99 ? 5.832 32.375 6.648 1 94.62 99 PRO A O 1
ATOM 782 N N . LEU A 1 100 ? 7.184 31.984 8.406 1 95.06 100 LEU A N 1
ATOM 783 C CA . LEU A 1 100 ? 8.289 31.469 7.598 1 95.06 100 LEU A CA 1
ATOM 784 C C . LEU A 1 100 ? 8.469 29.969 7.812 1 95.06 100 LEU A C 1
ATOM 786 O O . LEU A 1 100 ? 8.336 29.484 8.938 1 95.06 100 LEU A O 1
ATOM 790 N N . ILE A 1 101 ? 8.883 29.375 6.762 1 95.81 101 ILE A N 1
ATOM 791 C CA . ILE A 1 101 ? 9.109 27.938 6.793 1 95.81 101 ILE A CA 1
ATOM 792 C C . ILE A 1 101 ? 10.227 27.609 7.773 1 95.81 101 ILE A C 1
ATOM 794 O O . ILE A 1 101 ? 11.242 28.297 7.82 1 95.81 101 ILE A O 1
ATOM 798 N N . ASN A 1 102 ? 10.094 26.656 8.57 1 96.06 102 ASN A N 1
ATOM 799 C CA . ASN A 1 102 ? 11.047 26.062 9.5 1 96.06 102 ASN A CA 1
ATOM 800 C C . ASN A 1 102 ? 11.242 26.938 10.734 1 96.06 102 ASN A C 1
ATOM 802 O O . ASN A 1 102 ? 12.227 26.781 11.461 1 96.06 102 ASN A O 1
ATOM 806 N N . HIS A 1 103 ? 10.352 27.906 10.938 1 97.06 103 HIS A N 1
ATOM 807 C CA . HIS A 1 103 ? 10.352 28.703 12.156 1 97.06 103 HIS A CA 1
ATOM 808 C C . HIS A 1 103 ? 9.266 28.234 13.117 1 97.06 103 HIS A C 1
ATOM 810 O O . HIS A 1 103 ? 8.234 27.703 12.695 1 97.06 103 HIS A O 1
ATOM 816 N N . HIS A 1 104 ? 9.531 28.547 14.352 1 97.56 104 HIS A N 1
ATOM 817 C CA . HIS A 1 104 ? 8.602 28.172 15.414 1 97.56 104 HIS A CA 1
ATOM 818 C C . HIS A 1 104 ? 7.676 29.328 15.766 1 97.56 104 HIS A C 1
ATOM 820 O O . HIS A 1 104 ? 8.109 30.484 15.828 1 97.56 104 HIS A O 1
ATOM 826 N N . TYR A 1 105 ? 6.535 28.953 16 1 97.69 105 TYR A N 1
ATOM 827 C CA . TYR A 1 105 ? 5.516 29.891 16.453 1 97.69 105 TYR A CA 1
ATOM 828 C C . TYR A 1 105 ? 4.699 29.297 17.594 1 97.69 105 TYR A C 1
ATOM 830 O O . TYR A 1 105 ? 4.871 28.141 17.953 1 97.69 105 TYR A O 1
ATOM 838 N N . PHE A 1 106 ? 3.852 30.172 18.094 1 97.12 106 PHE A N 1
ATOM 839 C CA . PHE A 1 106 ? 3.115 29.766 19.297 1 97.12 106 PHE A CA 1
ATOM 840 C C . PHE A 1 106 ? 1.634 30.094 19.156 1 97.12 106 PHE A C 1
ATOM 842 O O . PHE A 1 106 ? 1.266 31.234 18.859 1 97.12 106 PHE A O 1
ATOM 849 N N . LEU A 1 107 ? 0.895 29.047 19.359 1 97.06 107 LEU A N 1
ATOM 850 C CA . LEU A 1 107 ? -0.554 29.188 19.266 1 97.06 107 LEU A CA 1
ATOM 851 C C . LEU A 1 107 ? -1.159 29.453 20.641 1 97.06 107 LEU A C 1
ATOM 853 O O . LEU A 1 107 ? -0.887 28.734 21.594 1 97.06 107 LEU A O 1
ATOM 857 N N . TYR A 1 108 ? -1.955 30.562 20.656 1 96.25 108 TYR A N 1
ATOM 858 C CA . TYR A 1 108 ? -2.602 30.969 21.891 1 96.25 108 TYR A CA 1
ATOM 859 C C . TYR A 1 108 ? -4.109 31.109 21.703 1 96.25 108 TYR A C 1
ATOM 861 O O . TYR A 1 108 ? -4.59 31.25 20.578 1 96.25 108 TYR A O 1
ATOM 869 N N . GLU A 1 109 ? -4.789 31.016 22.828 1 96 109 GLU A N 1
ATOM 870 C CA . GLU A 1 109 ? -6.203 31.375 22.891 1 96 109 GLU A CA 1
ATOM 871 C C . GLU A 1 109 ? -6.414 32.688 23.625 1 96 109 GLU A C 1
ATOM 873 O O . GLU A 1 109 ? -5.844 32.938 24.688 1 96 109 GLU A O 1
ATOM 878 N N . LYS A 1 110 ? -7.18 33.5 22.938 1 93.25 110 LYS A N 1
ATOM 879 C CA . LYS A 1 110 ? -7.531 34.781 23.578 1 93.25 110 LYS A CA 1
ATOM 880 C C . LYS A 1 110 ? -8.633 34.594 24.609 1 93.25 110 LYS A C 1
ATOM 882 O O . LYS A 1 110 ? -9.211 33.5 24.719 1 93.25 110 LYS A O 1
ATOM 887 N N . GLU A 1 111 ? -8.844 35.719 25.344 1 91.75 111 GLU A N 1
ATOM 888 C CA . GLU A 1 111 ? -9.898 35.688 26.344 1 91.75 111 GLU A CA 1
ATOM 889 C C . GLU A 1 111 ? -11.266 35.469 25.703 1 91.75 111 GLU A C 1
ATOM 891 O O . GLU A 1 111 ? -12.156 34.875 26.328 1 91.75 111 GLU A O 1
ATOM 896 N N . ASP A 1 112 ? -11.445 35.844 24.469 1 92.81 112 ASP A N 1
ATOM 897 C CA . ASP A 1 112 ? -12.727 35.688 23.781 1 92.81 112 ASP A CA 1
ATOM 898 C C . ASP A 1 112 ? -12.859 34.312 23.156 1 92.81 112 ASP A C 1
ATOM 900 O O . ASP A 1 112 ? -13.852 34.031 22.484 1 92.81 112 ASP A O 1
ATOM 904 N N . GLY A 1 113 ? -11.891 33.5 23.25 1 92.12 113 GLY A N 1
ATOM 905 C CA . GLY A 1 113 ? -11.961 32.125 22.797 1 92.12 113 GLY A CA 1
ATOM 906 C C . GLY A 1 113 ? -11.359 31.938 21.422 1 92.12 113 GLY A C 1
ATOM 907 O O . GLY A 1 113 ? -11.242 30.797 20.953 1 92.12 113 GLY A O 1
ATOM 908 N N . LYS A 1 114 ? -10.961 33.031 20.859 1 92.5 114 LYS A N 1
ATOM 909 C CA . LYS A 1 114 ? -10.375 32.938 19.516 1 92.5 114 LYS A CA 1
ATOM 910 C C . LYS A 1 114 ? -8.875 32.625 19.594 1 92.5 114 LYS A C 1
ATOM 912 O O . LYS A 1 114 ? -8.18 33.156 20.469 1 92.5 114 LYS A O 1
ATOM 917 N N . ASP A 1 115 ? -8.414 31.859 18.625 1 94.62 115 ASP A N 1
ATOM 918 C CA . ASP A 1 115 ? -7 31.5 18.609 1 94.62 115 ASP A CA 1
ATOM 919 C C . ASP A 1 115 ? -6.195 32.5 17.766 1 94.62 115 ASP A C 1
ATOM 921 O O . ASP A 1 115 ? -6.723 33.094 16.828 1 94.62 115 ASP A O 1
ATOM 925 N N . PHE A 1 116 ? -4.996 32.656 18.172 1 94.75 116 PHE A N 1
ATOM 926 C CA . PHE A 1 116 ? -4.09 33.469 17.359 1 94.75 116 PHE A CA 1
ATOM 927 C C . PHE A 1 116 ? -2.674 32.906 17.406 1 94.75 116 PHE A C 1
ATOM 929 O O . PHE A 1 116 ? -2.287 32.281 18.406 1 94.75 116 PHE A O 1
ATOM 936 N N . LEU A 1 117 ? -1.952 33.125 16.359 1 95.75 117 LEU A N 1
ATOM 937 C CA . LEU A 1 117 ? -0.562 32.688 16.25 1 95.75 117 LEU A CA 1
ATOM 938 C C . LEU A 1 117 ? 0.387 33.844 16.625 1 95.75 117 LEU A C 1
ATOM 940 O O . LEU A 1 117 ? 0.181 34.969 16.219 1 95.75 117 LEU A O 1
ATOM 944 N N . SER A 1 118 ? 1.399 33.5 17.391 1 95.75 118 SER A N 1
ATOM 945 C CA . SER A 1 118 ? 2.326 34.5 17.875 1 95.75 118 SER A CA 1
ATOM 946 C C . SER A 1 118 ? 3.775 34.062 17.703 1 95.75 118 SER A C 1
ATOM 948 O O . SER A 1 118 ? 4.062 32.875 17.688 1 95.75 118 SER A O 1
ATOM 950 N N . MET A 1 119 ? 4.645 35 17.609 1 95.88 119 MET A N 1
ATOM 951 C CA . MET A 1 119 ? 6.082 34.75 17.609 1 95.88 119 MET A CA 1
ATOM 952 C C . MET A 1 119 ? 6.629 34.719 19.031 1 95.88 119 MET A C 1
ATOM 954 O O . MET A 1 119 ? 7.75 34.25 19.266 1 95.88 119 MET A O 1
ATOM 958 N N . VAL A 1 120 ? 5.82 35.188 19.922 1 94.69 120 VAL A N 1
ATOM 959 C CA . VAL A 1 120 ? 6.266 35.344 21.297 1 94.69 120 VAL A CA 1
ATOM 960 C C . VAL A 1 120 ? 6.004 34.062 22.078 1 94.69 120 VAL A C 1
ATOM 962 O O . VAL A 1 120 ? 4.867 33.594 22.141 1 94.69 120 VAL A O 1
ATOM 965 N N . ALA A 1 121 ? 7.07 33.594 22.672 1 95.25 121 ALA A N 1
ATOM 966 C CA . ALA A 1 121 ? 6.945 32.375 23.469 1 95.25 121 ALA A CA 1
ATOM 967 C C . ALA A 1 121 ? 6.238 32.656 24.797 1 95.25 121 ALA A C 1
ATOM 969 O O . ALA A 1 121 ? 6.246 33.781 25.281 1 95.25 121 ALA A O 1
ATOM 970 N N . PRO A 1 122 ? 5.641 31.562 25.375 1 93.25 122 PRO A N 1
ATOM 971 C CA . PRO A 1 122 ? 4.926 31.766 26.641 1 93.25 122 PRO A CA 1
ATOM 972 C C . PRO A 1 122 ? 5.816 32.344 27.734 1 93.25 122 PRO A C 1
ATOM 974 O O . PRO A 1 122 ? 5.359 33.125 28.562 1 93.25 122 PRO A O 1
ATOM 977 N N . GLU A 1 123 ? 7.039 31.938 27.688 1 91.38 123 GLU A N 1
ATOM 978 C CA . GLU A 1 123 ? 7.98 32.344 28.734 1 91.38 123 GLU A CA 1
ATOM 979 C C . GLU A 1 123 ? 8.422 33.812 28.531 1 91.38 123 GLU A C 1
ATOM 981 O O . GLU A 1 123 ? 9.008 34.406 29.422 1 91.38 123 GLU A O 1
ATOM 986 N N . GLU A 1 124 ? 8.062 34.312 27.375 1 93.12 124 GLU A N 1
ATOM 987 C CA . GLU A 1 124 ? 8.555 35.625 27.016 1 93.12 124 GLU A CA 1
ATOM 988 C C . GLU A 1 124 ? 7.492 36.719 27.266 1 93.12 124 GLU A C 1
ATOM 990 O O . GLU A 1 124 ? 7.762 37.906 27.141 1 93.12 124 GLU A O 1
ATOM 995 N N . TRP A 1 125 ? 6.359 36.094 27.703 1 90.69 125 TRP A N 1
ATOM 996 C CA . TRP A 1 125 ? 5.305 37.094 27.969 1 90.69 125 TRP A CA 1
ATOM 997 C C . TRP A 1 125 ? 5.531 37.781 29.312 1 90.69 125 TRP A C 1
ATOM 999 O O . TRP A 1 125 ? 5.984 37.125 30.266 1 90.69 125 TRP A O 1
ATOM 1009 N N . GLY A 1 126 ? 5.484 39.031 29.469 1 82.62 126 GLY A N 1
ATOM 1010 C CA . GLY A 1 126 ? 5.574 39.75 30.734 1 82.62 126 GLY A CA 1
ATOM 1011 C C . GLY A 1 126 ? 4.336 39.594 31.594 1 82.62 126 GLY A C 1
ATOM 1012 O O . GLY A 1 126 ? 3.631 38.594 31.516 1 82.62 126 GLY A O 1
ATOM 1013 N N . ARG A 1 127 ? 4.137 40.531 32.625 1 80.75 127 ARG A N 1
ATOM 1014 C CA . ARG A 1 127 ? 3.041 40.531 33.594 1 80.75 127 ARG A CA 1
ATOM 1015 C C . ARG A 1 127 ? 1.691 40.625 32.906 1 80.75 127 ARG A C 1
ATOM 1017 O O . ARG A 1 127 ? 0.69 40.094 33.375 1 80.75 127 ARG A O 1
ATOM 1024 N N . LYS A 1 128 ? 1.725 41.281 31.766 1 78.12 128 LYS A N 1
ATOM 1025 C CA . LYS A 1 128 ? 0.466 41.438 31.031 1 78.12 128 LYS A CA 1
ATOM 1026 C C . LYS A 1 128 ? 0.352 40.406 29.906 1 78.12 128 LYS A C 1
ATOM 1028 O O . LYS A 1 128 ? 0.813 40.656 28.797 1 78.12 128 LYS A O 1
ATOM 1033 N N . LYS A 1 129 ? -0.302 39.281 30.25 1 80.12 129 LYS A N 1
ATOM 1034 C CA . LYS A 1 129 ? -0.552 38.281 29.234 1 80.12 129 LYS A CA 1
ATOM 1035 C C . LYS A 1 129 ? -1.745 38.656 28.359 1 80.12 129 LYS A C 1
ATOM 1037 O O . LYS A 1 129 ? -2.74 39.188 28.859 1 80.12 129 LYS A O 1
ATOM 1042 N N . ARG A 1 130 ? -1.543 38.5 27.094 1 80.31 130 ARG A N 1
ATOM 1043 C CA . ARG A 1 130 ? -2.605 38.812 26.156 1 80.31 130 ARG A CA 1
ATOM 1044 C C . ARG A 1 130 ? -3.35 37.562 25.688 1 80.31 130 ARG A C 1
ATOM 1046 O O . ARG A 1 130 ? -3.949 37.562 24.609 1 80.31 130 ARG A O 1
ATOM 1053 N N . TYR A 1 131 ? -3.082 36.562 26.391 1 91 131 TYR A N 1
ATOM 1054 C CA . TYR A 1 131 ? -3.758 35.344 26.016 1 91 131 TYR A CA 1
ATOM 1055 C C . TYR A 1 131 ? -4.34 34.656 27.234 1 91 131 TYR A C 1
ATOM 1057 O O . TYR A 1 131 ? -3.871 34.844 28.359 1 91 131 TYR A O 1
ATOM 1065 N N . SER A 1 132 ? -5.375 33.906 27.062 1 91.94 132 SER A N 1
ATOM 1066 C CA . SER A 1 132 ? -6.004 33.156 28.141 1 91.94 132 SER A CA 1
ATOM 1067 C C . SER A 1 132 ? -5.309 31.812 28.344 1 91.94 132 SER A C 1
ATOM 1069 O O . SER A 1 132 ? -5.137 31.359 29.484 1 91.94 132 SER A O 1
ATOM 1071 N N . LYS A 1 133 ? -4.84 31.203 27.203 1 94.19 133 LYS A N 1
ATOM 1072 C CA . LYS A 1 133 ? -4.27 29.859 27.281 1 94.19 133 LYS A CA 1
ATOM 1073 C C . LYS A 1 133 ? -3.225 29.641 26.203 1 94.19 133 LYS A C 1
ATOM 1075 O O . LYS A 1 133 ? -3.424 30.031 25.047 1 94.19 133 LYS A O 1
ATOM 1080 N N . PHE A 1 134 ? -2.088 29.078 26.656 1 95.44 134 PHE A N 1
ATOM 1081 C CA . PHE A 1 134 ? -1.133 28.562 25.688 1 95.44 134 PHE A CA 1
ATOM 1082 C C . PHE A 1 134 ? -1.601 27.234 25.125 1 95.44 134 PHE A C 1
ATOM 1084 O O . PHE A 1 134 ? -1.908 26.312 25.875 1 95.44 134 PHE A O 1
ATOM 1091 N N . ILE A 1 135 ? -1.594 27.062 23.734 1 96.44 135 ILE A N 1
ATOM 1092 C CA . ILE A 1 135 ? -2.133 25.859 23.125 1 96.44 135 ILE A CA 1
ATOM 1093 C C . ILE A 1 135 ? -0.986 24.953 22.672 1 96.44 135 ILE A C 1
ATOM 1095 O O . ILE A 1 135 ? -0.914 23.781 23.078 1 96.44 135 ILE A O 1
ATOM 1099 N N . ALA A 1 136 ? -0.129 25.5 21.844 1 97.25 136 ALA A N 1
ATOM 1100 C CA . ALA A 1 136 ? 0.939 24.641 21.328 1 97.25 136 ALA A CA 1
ATOM 1101 C C . ALA A 1 136 ? 2.051 25.469 20.688 1 97.25 136 ALA A C 1
ATOM 1103 O O . ALA A 1 136 ? 1.821 26.594 20.25 1 97.25 136 ALA A O 1
ATOM 1104 N N . GLU A 1 137 ? 3.236 24.938 20.797 1 97.69 137 GLU A N 1
ATOM 1105 C CA . GLU A 1 137 ? 4.32 25.359 19.906 1 97.69 137 GLU A CA 1
ATOM 1106 C C . GLU A 1 137 ? 4.27 24.625 18.578 1 97.69 137 GLU A C 1
ATOM 1108 O O . GLU A 1 137 ? 4.125 23.406 18.547 1 97.69 137 GLU A O 1
ATOM 1113 N N . VAL A 1 138 ? 4.332 25.359 17.516 1 97.88 138 VAL A N 1
ATOM 1114 C CA . VAL A 1 138 ? 4.145 24.75 16.203 1 97.88 138 VAL A CA 1
ATOM 1115 C C . VAL A 1 138 ? 5.238 25.219 15.25 1 97.88 138 VAL A C 1
ATOM 1117 O O . VAL A 1 138 ? 5.863 26.266 15.484 1 97.88 138 VAL A O 1
ATOM 1120 N N . LYS A 1 139 ? 5.48 24.469 14.219 1 97.94 139 LYS A N 1
ATOM 1121 C CA . LYS A 1 139 ? 6.492 24.75 13.203 1 97.94 139 LYS A CA 1
ATOM 1122 C C . LYS A 1 139 ? 5.914 24.625 11.797 1 97.94 139 LYS A C 1
ATOM 1124 O O . LYS A 1 139 ? 5.238 23.641 11.484 1 97.94 139 LYS A O 1
ATOM 1129 N N . LEU A 1 140 ? 6.152 25.688 11.047 1 97.5 140 LEU A N 1
ATOM 1130 C CA . LEU A 1 140 ? 5.711 25.641 9.656 1 97.5 140 LEU A CA 1
ATOM 1131 C C . LEU A 1 140 ? 6.672 24.812 8.812 1 97.5 140 LEU A C 1
ATOM 1133 O O . LEU A 1 140 ? 7.879 25.078 8.789 1 97.5 140 LEU A O 1
ATOM 1137 N N . LEU A 1 141 ? 6.102 23.859 8.039 1 97 141 LEU A N 1
ATOM 1138 C CA . LEU A 1 141 ? 6.93 22.984 7.215 1 97 141 LEU A CA 1
ATOM 1139 C C . LEU A 1 141 ? 6.926 23.438 5.758 1 97 141 LEU A C 1
ATOM 1141 O O . LEU A 1 141 ? 6.141 24.312 5.375 1 97 141 LEU A O 1
ATOM 1145 N N . ALA A 1 142 ? 7.785 22.844 4.938 1 95.75 142 ALA A N 1
ATOM 1146 C CA . ALA A 1 142 ? 8.016 23.234 3.549 1 95.75 142 ALA A CA 1
ATOM 1147 C C . AL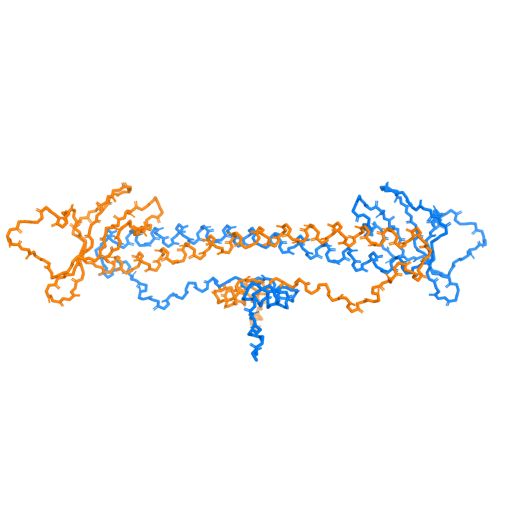A A 1 142 ? 6.762 23.016 2.705 1 95.75 142 ALA A C 1
ATOM 1149 O O . ALA A 1 142 ? 6.566 23.688 1.692 1 95.75 142 ALA A O 1
ATOM 1150 N N . ASP A 1 143 ? 5.844 22.188 3.191 1 95.5 143 ASP A N 1
ATOM 1151 C CA . ASP A 1 143 ? 4.621 21.922 2.436 1 95.5 143 ASP A CA 1
ATOM 1152 C C . ASP A 1 143 ? 3.467 22.781 2.941 1 95.5 143 ASP A C 1
ATOM 1154 O O . ASP A 1 143 ? 2.305 22.531 2.621 1 95.5 143 ASP A O 1
ATOM 1158 N N . HIS A 1 144 ? 3.816 23.703 3.793 1 96 144 HIS A N 1
ATOM 1159 C CA . HIS A 1 144 ? 2.891 24.688 4.336 1 96 144 HIS A CA 1
ATOM 1160 C C . HIS A 1 144 ? 1.925 24.047 5.328 1 96 144 HIS A C 1
ATOM 1162 O O . HIS A 1 144 ? 0.852 24.594 5.598 1 96 144 HIS A O 1
ATOM 1168 N N . THR A 1 145 ? 2.334 22.812 5.781 1 97.38 145 THR A N 1
ATOM 1169 C CA . THR A 1 145 ? 1.638 22.266 6.938 1 97.38 145 THR A CA 1
ATOM 1170 C C . THR A 1 145 ? 2.359 22.641 8.234 1 97.38 145 THR A C 1
ATOM 1172 O O . THR A 1 145 ? 3.521 23.047 8.203 1 97.38 145 THR A O 1
ATOM 1175 N N . TRP A 1 146 ? 1.58 22.562 9.242 1 97.38 146 TRP A N 1
ATOM 1176 C CA . TRP A 1 146 ? 2.137 22.844 10.555 1 97.38 146 TRP A CA 1
ATOM 1177 C C . TRP A 1 146 ? 2.371 21.562 11.336 1 97.38 146 TRP A C 1
ATOM 1179 O O . TRP A 1 146 ? 1.552 20.641 11.297 1 97.38 146 TRP A O 1
ATOM 1189 N N . GLU A 1 147 ? 3.469 21.516 11.984 1 96.62 147 GLU A N 1
ATOM 1190 C CA . GLU A 1 147 ? 3.793 20.438 12.914 1 96.62 147 GLU A CA 1
ATOM 1191 C C . GLU A 1 147 ? 3.725 20.922 14.359 1 96.62 147 GLU A C 1
ATOM 1193 O O . GLU A 1 147 ? 4.246 21.984 14.695 1 96.62 147 GLU A O 1
ATOM 1198 N N . ILE A 1 148 ? 3.078 20.141 15.242 1 95.94 148 ILE A N 1
ATOM 1199 C CA . ILE A 1 148 ? 3.061 20.438 16.672 1 95.94 148 ILE A CA 1
ATOM 1200 C C . ILE A 1 148 ? 4.367 19.969 17.312 1 95.94 148 ILE A C 1
ATOM 1202 O O . ILE A 1 148 ? 4.711 18.797 17.25 1 95.94 148 ILE A O 1
ATOM 1206 N N . ILE A 1 149 ? 5.066 20.859 17.812 1 96 149 ILE A N 1
ATOM 1207 C CA . ILE A 1 149 ? 6.352 20.562 18.453 1 96 149 ILE A CA 1
ATOM 1208 C C . ILE A 1 149 ? 6.141 20.234 19.922 1 96 149 ILE A C 1
ATOM 1210 O O . ILE A 1 149 ? 6.758 19.312 20.453 1 96 149 ILE A O 1
ATOM 1214 N N . ARG A 1 150 ? 5.41 21.031 20.516 1 88.5 150 ARG A N 1
ATOM 1215 C CA . ARG A 1 150 ? 5.102 20.891 21.938 1 88.5 150 ARG A CA 1
ATOM 1216 C C . ARG A 1 150 ? 3.643 21.219 22.219 1 88.5 150 ARG A C 1
ATOM 1218 O O . ARG A 1 150 ? 3.117 22.219 21.703 1 88.5 150 ARG A O 1
ATOM 1225 N N . GLY A 1 151 ? 2.877 20.188 22.719 1 75.56 151 GLY A N 1
ATOM 1226 C CA . GLY A 1 151 ? 1.497 20.438 23.109 1 75.56 151 GLY A CA 1
ATOM 1227 C C . GLY A 1 151 ? 1.346 20.875 24.547 1 75.56 151 GLY A C 1
ATOM 1228 O O . GLY A 1 151 ? 2.27 20.719 25.344 1 75.56 151 GLY A O 1
ATOM 1229 N N . ASN A 1 152 ? 0.25 21.547 24.641 1 64.31 152 ASN A N 1
ATOM 1230 C CA . ASN A 1 152 ? -0.053 21.781 26.062 1 64.31 152 ASN A CA 1
ATOM 1231 C C . ASN A 1 152 ? -0.458 20.484 26.766 1 64.31 152 ASN A C 1
ATOM 1233 O O . ASN A 1 152 ? -0.967 19.562 26.141 1 64.31 152 ASN A O 1
ATOM 1237 N N . MET B 1 1 ? -9.336 -19.672 38.125 1 23.75 1 MET B N 1
ATOM 1238 C CA . MET B 1 1 ? -8.531 -18.5 37.844 1 23.75 1 MET B CA 1
ATOM 1239 C C . MET B 1 1 ? -8.453 -18.266 36.312 1 23.75 1 MET B C 1
ATOM 1241 O O . MET B 1 1 ? -7.871 -19.062 35.594 1 23.75 1 MET B O 1
ATOM 1245 N N . GLY B 1 2 ? -9.469 -17.625 35.688 1 24.45 2 GLY B N 1
ATOM 1246 C CA . GLY B 1 2 ? -9.953 -17.703 34.312 1 24.45 2 GLY B CA 1
ATOM 1247 C C . GLY B 1 2 ? -9.039 -17 33.312 1 24.45 2 GLY B C 1
ATOM 1248 O O . GLY B 1 2 ? -8.578 -15.883 33.562 1 24.45 2 GLY B O 1
ATOM 1249 N N . LYS B 1 3 ? -8.281 -17.812 32.531 1 28.53 3 LYS B N 1
ATOM 1250 C CA . LYS B 1 3 ? -7.277 -17.406 31.547 1 28.53 3 LYS B CA 1
ATOM 1251 C C . LYS B 1 3 ? -7.809 -16.281 30.656 1 28.53 3 LYS B C 1
ATOM 1253 O O . LYS B 1 3 ? -8.836 -16.438 29.984 1 28.53 3 LYS B O 1
ATOM 1258 N N . GLU B 1 4 ? -7.582 -15.062 31.016 1 26.62 4 GLU B N 1
ATOM 1259 C CA . GLU B 1 4 ? -7.922 -13.805 30.344 1 26.62 4 GLU B CA 1
ATOM 1260 C C . GLU B 1 4 ? -7.406 -13.797 28.906 1 26.62 4 GLU B C 1
ATOM 1262 O O . GLU B 1 4 ? -6.203 -13.906 28.672 1 26.62 4 GLU B O 1
ATOM 1267 N N . LYS B 1 5 ? -8.273 -14.375 28.016 1 27.67 5 LYS B N 1
ATOM 1268 C CA . LYS B 1 5 ? -8.055 -14.422 26.562 1 27.67 5 LYS B CA 1
ATOM 1269 C C . LYS B 1 5 ? -7.629 -13.055 26.031 1 27.67 5 LYS B C 1
ATOM 1271 O O . LYS B 1 5 ?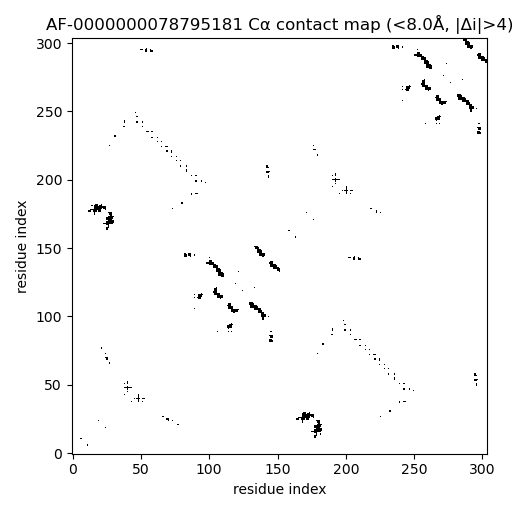 -8.422 -12.109 26.031 1 27.67 5 LYS B O 1
ATOM 1276 N N . LYS B 1 6 ? -6.332 -12.805 26.281 1 27.64 6 LYS B N 1
ATOM 1277 C CA . LYS B 1 6 ? -5.727 -11.578 25.75 1 27.64 6 LYS B CA 1
ATOM 1278 C C . LYS B 1 6 ? -6.02 -11.414 24.266 1 27.64 6 LYS B C 1
ATOM 1280 O O . LYS B 1 6 ? -5.656 -12.266 23.453 1 27.64 6 LYS B O 1
ATOM 1285 N N . ILE B 1 7 ? -7.176 -10.844 23.906 1 26.73 7 ILE B N 1
ATOM 1286 C CA . ILE B 1 7 ? -7.602 -10.453 22.578 1 26.73 7 ILE B CA 1
ATOM 1287 C C . ILE B 1 7 ? -6.488 -9.672 21.891 1 26.73 7 ILE B C 1
ATOM 1289 O O . ILE B 1 7 ? -6.113 -8.586 22.344 1 26.73 7 ILE B O 1
ATOM 1293 N N . ASP B 1 8 ? -5.477 -10.477 21.484 1 26.19 8 ASP B N 1
ATOM 1294 C CA . ASP B 1 8 ? -4.297 -9.898 20.859 1 26.19 8 ASP B CA 1
ATOM 1295 C C . ASP B 1 8 ? -4.688 -8.984 19.703 1 26.19 8 ASP B C 1
ATOM 1297 O O . ASP B 1 8 ? -5.145 -9.453 18.656 1 26.19 8 ASP B O 1
ATOM 1301 N N . ILE B 1 9 ? -4.934 -7.727 19.906 1 28.89 9 ILE B N 1
ATOM 1302 C CA . ILE B 1 9 ? -5.316 -6.586 19.078 1 28.89 9 ILE B CA 1
ATOM 1303 C C . ILE B 1 9 ? -4.527 -6.613 17.766 1 28.89 9 ILE B C 1
ATOM 1305 O O . ILE B 1 9 ? -5.062 -6.27 16.719 1 28.89 9 ILE B O 1
ATOM 1309 N N . GLU B 1 10 ? -3.305 -7.082 17.781 1 31.47 10 GLU B N 1
ATOM 1310 C CA . GLU B 1 10 ? -2.441 -7.219 16.609 1 31.47 10 GLU B CA 1
ATOM 1311 C C . GLU B 1 10 ? -3.012 -8.227 15.625 1 31.47 10 GLU B C 1
ATOM 1313 O O . GLU B 1 10 ? -2.945 -8.023 14.406 1 31.47 10 GLU B O 1
ATOM 1318 N N . ARG B 1 11 ? -3.512 -9.281 15.992 1 38.44 11 ARG B N 1
ATOM 1319 C CA . ARG B 1 11 ? -4.113 -10.375 15.234 1 38.44 11 ARG B CA 1
ATOM 1320 C C . ARG B 1 11 ? -5.457 -9.961 14.648 1 38.44 11 ARG B C 1
ATOM 1322 O O . ARG B 1 11 ? -5.793 -10.352 13.523 1 38.44 11 ARG B O 1
ATOM 1329 N N . ILE B 1 12 ? -6.184 -9.227 15.328 1 35.78 12 ILE B N 1
ATOM 1330 C CA . ILE B 1 12 ? -7.523 -8.797 14.938 1 35.78 12 ILE B CA 1
ATOM 1331 C C . ILE B 1 12 ? -7.43 -7.805 13.773 1 35.78 12 ILE B C 1
ATOM 1333 O O . ILE B 1 12 ? -8.18 -7.898 12.805 1 35.78 12 ILE B O 1
ATOM 1337 N N . ASP B 1 13 ? -6.387 -6.898 13.844 1 36.94 13 ASP B N 1
ATOM 1338 C CA . ASP B 1 13 ? -6.191 -5.875 12.82 1 36.94 13 ASP B CA 1
ATOM 1339 C C . ASP B 1 13 ? -5.652 -6.488 11.531 1 36.94 13 ASP B C 1
ATOM 1341 O O . ASP B 1 13 ? -6.098 -6.129 10.438 1 36.94 13 ASP B O 1
ATOM 1345 N N . LEU B 1 14 ? -4.852 -7.566 11.578 1 37.25 14 LEU B N 1
ATOM 1346 C CA . LEU B 1 14 ? -4.328 -8.336 10.453 1 37.25 14 LEU B CA 1
ATOM 1347 C C . LEU B 1 14 ? -5.434 -9.148 9.789 1 37.25 14 LEU B C 1
ATOM 1349 O O . LEU B 1 14 ? -5.492 -9.234 8.562 1 37.25 14 LEU B O 1
ATOM 1353 N N . GLU B 1 15 ? -6.18 -9.797 10.547 1 38.12 15 GLU B N 1
ATOM 1354 C CA . GLU B 1 15 ? -7.266 -10.641 10.062 1 38.12 15 GLU B CA 1
ATOM 1355 C C . GLU B 1 15 ? -8.305 -9.82 9.305 1 38.12 15 GLU B C 1
ATOM 1357 O O . GLU B 1 15 ? -8.789 -10.25 8.25 1 38.12 15 GLU B O 1
ATOM 1362 N N . LYS B 1 16 ? -8.641 -8.711 9.727 1 40.75 16 LYS B N 1
ATOM 1363 C CA . LYS B 1 16 ? -9.609 -7.816 9.094 1 40.75 16 LYS B CA 1
ATOM 1364 C C . LYS B 1 16 ? -9.023 -7.184 7.832 1 40.75 16 LYS B C 1
ATOM 1366 O O . LYS B 1 16 ? -9.727 -7.008 6.832 1 40.75 16 LYS B O 1
ATOM 1371 N N . MET B 1 17 ? -7.773 -7.035 7.797 1 35.97 17 MET B N 1
ATOM 1372 C CA . MET B 1 17 ? -7.055 -6.566 6.617 1 35.97 17 MET B CA 1
ATOM 1373 C C . MET B 1 17 ? -6.988 -7.656 5.551 1 35.97 17 MET B C 1
ATOM 1375 O O . MET B 1 17 ? -7.047 -7.363 4.355 1 35.97 17 MET B O 1
ATOM 1379 N N . LYS B 1 18 ? -6.895 -8.812 5.938 1 38.25 18 LYS B N 1
ATOM 1380 C CA . LYS B 1 18 ? -6.871 -9.992 5.086 1 38.25 18 LYS B CA 1
ATOM 1381 C C . LYS B 1 18 ? -8.172 -10.133 4.305 1 38.25 18 LYS B C 1
ATOM 1383 O O . LYS B 1 18 ? -8.156 -10.469 3.117 1 38.25 18 LYS B O 1
ATOM 1388 N N . GLU B 1 19 ? -9.219 -10.039 4.984 1 38 19 GLU B N 1
ATOM 1389 C CA . GLU B 1 19 ? -10.531 -10.227 4.375 1 38 19 GLU B CA 1
ATOM 1390 C C . GLU B 1 19 ? -10.836 -9.117 3.367 1 38 19 GLU B C 1
ATOM 1392 O O . GLU B 1 19 ? -11.414 -9.367 2.312 1 38 19 GLU B O 1
ATOM 1397 N N . LYS B 1 20 ? -10.414 -7.84 3.623 1 35.69 20 LYS B N 1
ATOM 1398 C CA . LYS B 1 20 ? -10.805 -6.727 2.766 1 35.69 20 LYS B CA 1
ATOM 1399 C C . LYS B 1 20 ? -9.789 -6.516 1.642 1 35.69 20 LYS B C 1
ATOM 1401 O O . LYS B 1 20 ? -10.086 -5.84 0.654 1 35.69 20 LYS B O 1
ATOM 1406 N N . THR B 1 21 ? -8.602 -6.906 1.747 1 36.25 21 THR B N 1
ATOM 1407 C CA . THR B 1 21 ? -7.582 -6.711 0.724 1 36.25 21 THR B CA 1
ATOM 1408 C C . THR B 1 21 ? -7.863 -7.582 -0.495 1 36.25 21 THR B C 1
ATOM 1410 O O . THR B 1 21 ? -7.387 -7.293 -1.595 1 36.25 21 THR B O 1
ATOM 1413 N N . THR B 1 22 ? -8.195 -8.773 -0.322 1 35.72 22 THR B N 1
ATOM 1414 C CA . THR B 1 22 ? -8.32 -9.617 -1.505 1 35.72 22 THR B CA 1
ATOM 1415 C C . THR B 1 22 ? -9.312 -9.016 -2.494 1 35.72 22 THR B C 1
ATOM 1417 O O . THR B 1 22 ? -9.141 -9.141 -3.709 1 35.72 22 THR B O 1
ATOM 1420 N N . ASP B 1 23 ? -10.477 -8.531 -2.025 1 38.28 23 ASP B N 1
ATOM 1421 C CA . ASP B 1 23 ? -11.484 -8.18 -3.025 1 38.28 23 ASP B CA 1
ATOM 1422 C C . ASP B 1 23 ? -11.297 -6.746 -3.518 1 38.28 23 ASP B C 1
ATOM 1424 O O . ASP B 1 23 ? -11.578 -6.441 -4.68 1 38.28 23 ASP B O 1
ATOM 1428 N N . ASN B 1 24 ? -11.188 -5.547 -2.645 1 33.28 24 ASN B N 1
ATOM 1429 C CA . ASN B 1 24 ? -11.023 -4.172 -3.113 1 33.28 24 ASN B CA 1
ATOM 1430 C C . ASN B 1 24 ? -9.812 -3.5 -2.467 1 33.28 24 ASN B C 1
ATOM 1432 O O . ASN B 1 24 ? -9.922 -2.941 -1.374 1 33.28 24 ASN B O 1
ATOM 1436 N N . PRO B 1 25 ? -8.562 -3.82 -2.834 1 38.62 25 PRO B N 1
ATOM 1437 C CA . PRO B 1 25 ? -7.324 -3.285 -2.264 1 38.62 25 PRO B CA 1
ATOM 1438 C C . PRO B 1 25 ? -7.316 -1.759 -2.199 1 38.62 25 PRO B C 1
ATOM 1440 O O . PRO B 1 25 ? -6.512 -1.172 -1.472 1 38.62 25 PRO B O 1
ATOM 1443 N N . GLY B 1 26 ? -7.996 -0.992 -3.121 1 34.41 26 GLY B N 1
ATOM 1444 C CA . GLY B 1 26 ? -7.891 0.438 -3.365 1 34.41 26 GLY B CA 1
ATOM 1445 C C . GLY B 1 26 ? -8.406 1.28 -2.215 1 34.41 26 GLY B C 1
ATOM 1446 O O . GLY B 1 26 ? -8.539 2.5 -2.34 1 34.41 26 GLY B O 1
ATOM 1447 N N . LEU B 1 27 ? -9.117 0.755 -1.336 1 39.16 27 LEU B N 1
ATOM 1448 C CA . LEU B 1 27 ? -9.93 1.713 -0.592 1 39.16 27 LEU B CA 1
ATOM 1449 C C . LEU B 1 27 ? -9.086 2.467 0.428 1 39.16 27 LEU B C 1
ATOM 1451 O O . LEU B 1 27 ? -8.945 2.025 1.571 1 39.16 27 LEU B O 1
ATOM 1455 N N . LEU B 1 28 ? -7.922 3.02 0.041 1 38.69 28 LEU B N 1
ATOM 1456 C CA . LEU B 1 28 ? -7.281 3.881 1.029 1 38.69 28 LEU B CA 1
ATOM 1457 C C . LEU B 1 28 ? -8.141 5.102 1.326 1 38.69 28 LEU B C 1
ATOM 1459 O O . LEU B 1 28 ? -8.867 5.582 0.453 1 38.69 28 LEU B O 1
ATOM 1463 N N . PRO B 1 29 ? -8.57 5.578 2.564 1 37.72 29 PRO B N 1
ATOM 1464 C CA . PRO B 1 29 ? -9.391 6.715 2.99 1 37.72 29 PRO B CA 1
ATOM 1465 C C . PRO B 1 29 ? -8.945 8.031 2.363 1 37.72 29 PRO B C 1
ATOM 1467 O O . PRO B 1 29 ? -7.84 8.508 2.643 1 37.72 29 PRO B O 1
ATOM 1470 N N . TYR B 1 30 ? -8.953 8.203 1.171 1 37.81 30 TYR B N 1
ATOM 1471 C CA . TYR B 1 30 ? -8.641 9.523 0.652 1 37.81 30 TYR B CA 1
ATOM 1472 C C . TYR B 1 30 ? -9.648 10.555 1.135 1 37.81 30 TYR B C 1
ATOM 1474 O O . TYR B 1 30 ? -9.719 11.672 0.604 1 37.81 30 TYR B O 1
ATOM 1482 N N . ALA B 1 31 ? -10.766 10.258 1.792 1 36.19 31 ALA B N 1
ATOM 1483 C CA . ALA B 1 31 ? -11.656 11.414 1.888 1 36.19 31 ALA B CA 1
ATOM 1484 C C . ALA B 1 31 ? -10.938 12.617 2.492 1 36.19 31 ALA B C 1
ATOM 1486 O O . ALA B 1 31 ? -10.445 12.547 3.621 1 36.19 31 ALA B O 1
ATOM 1487 N N . HIS B 1 32 ? -10.117 13.297 1.793 1 38.16 32 HIS B N 1
ATOM 1488 C CA . HIS B 1 32 ? -10.156 14.672 2.283 1 38.16 32 HIS B CA 1
ATOM 1489 C C . HIS B 1 32 ? -11.555 15.055 2.748 1 38.16 32 HIS B C 1
ATOM 1491 O O . HIS B 1 32 ? -12.492 15.094 1.946 1 38.16 32 HIS B O 1
ATOM 1497 N N . GLN B 1 33 ? -12.156 14.438 3.646 1 36.62 33 GLN B N 1
ATOM 1498 C CA . GLN B 1 33 ? -13.344 15.133 4.129 1 36.62 33 GLN B CA 1
ATOM 1499 C C . GLN B 1 33 ? -13.164 16.641 4.066 1 36.62 33 GLN B C 1
ATOM 1501 O O . GLN B 1 33 ? -12.266 17.188 4.715 1 36.62 33 GLN B O 1
ATOM 1506 N N . SER B 1 34 ? -13.281 17.25 2.943 1 36.97 34 SER B N 1
ATOM 1507 C CA . SER B 1 34 ? -13.625 18.656 2.857 1 36.97 34 SER B CA 1
ATOM 1508 C C . SER B 1 34 ? -14.57 19.078 3.98 1 36.97 34 SER B C 1
ATOM 1510 O O . SER B 1 34 ? -15.172 20.141 3.932 1 36.97 34 SER B O 1
ATOM 1512 N N . GLY B 1 35 ? -15.07 18.125 4.695 1 36.47 35 GLY B N 1
ATOM 1513 C CA . GLY B 1 35 ? -16 18.656 5.672 1 36.47 35 GLY B CA 1
ATOM 1514 C C . GLY B 1 35 ? -15.406 19.781 6.512 1 36.47 35 GLY B C 1
ATOM 1515 O O . GLY B 1 35 ? -16.078 20.328 7.387 1 36.47 35 GLY B O 1
ATOM 1516 N N . SER B 1 36 ? -14.164 19.5 6.922 1 41.53 36 SER B N 1
ATOM 1517 C CA . SER B 1 36 ? -13.781 20.641 7.742 1 41.53 36 SER B CA 1
ATOM 1518 C C . SER B 1 36 ? -13.805 21.938 6.938 1 41.53 36 SER B C 1
ATOM 1520 O O . SER B 1 36 ? -13.719 21.906 5.707 1 41.53 36 SER B O 1
ATOM 1522 N N . ALA B 1 37 ? -14.203 23.047 7.453 1 40.72 37 ALA B N 1
ATOM 1523 C CA . ALA B 1 37 ? -14.312 24.375 6.875 1 40.72 37 ALA B CA 1
ATOM 1524 C C . ALA B 1 37 ? -13.148 24.656 5.93 1 40.72 37 ALA B C 1
ATOM 1526 O O . ALA B 1 37 ? -12 24.766 6.367 1 40.72 37 ALA B O 1
ATOM 1527 N N . ILE B 1 38 ? -13.094 23.969 4.723 1 47.12 38 ILE B N 1
ATOM 1528 C CA . ILE B 1 38 ? -12.195 24.516 3.715 1 47.12 38 ILE B CA 1
ATOM 1529 C C . ILE B 1 38 ? -12.07 26.016 3.902 1 47.12 38 ILE B C 1
ATOM 1531 O O . ILE B 1 38 ? -13.055 26.75 3.789 1 47.12 38 ILE B O 1
ATOM 1535 N N . ILE B 1 39 ? -11.312 26.375 4.727 1 51.12 39 ILE B N 1
ATOM 1536 C CA . ILE B 1 39 ? -11.086 27.812 4.77 1 51.12 39 ILE B CA 1
ATOM 1537 C C . ILE B 1 39 ? -10.883 28.344 3.352 1 51.12 39 ILE B C 1
ATOM 1539 O O . ILE B 1 39 ? -9.938 27.938 2.66 1 51.12 39 ILE B O 1
ATOM 1543 N N . LYS B 1 40 ? -11.992 28.828 2.678 1 49.25 40 LYS B N 1
ATOM 1544 C CA . LYS B 1 40 ? -11.828 29.531 1.406 1 49.25 40 LYS B CA 1
ATOM 1545 C C . LYS B 1 40 ? -10.828 30.672 1.535 1 49.25 40 LYS B C 1
ATOM 1547 O O . LYS B 1 40 ? -10.906 31.469 2.475 1 49.25 40 LYS B O 1
ATOM 1552 N N . PRO B 1 41 ? -9.742 30.516 0.819 1 49.44 41 PRO B N 1
ATOM 1553 C CA . PRO B 1 41 ? -8.773 31.609 0.843 1 49.44 41 PRO B CA 1
ATOM 1554 C C . PRO B 1 41 ? -9.43 33 0.933 1 49.44 41 PRO B C 1
ATOM 1556 O O . PRO B 1 41 ? -8.844 33.906 1.498 1 49.44 41 PRO B O 1
ATOM 1559 N N . GLU B 1 42 ? -10.617 33 0.298 1 50.34 42 GLU B N 1
ATOM 1560 C CA . GLU B 1 42 ? -11.25 34.312 0.214 1 50.34 42 GLU B CA 1
ATOM 1561 C C . GLU B 1 42 ? -11.555 34.844 1.602 1 50.34 42 GLU B C 1
ATOM 1563 O O . GLU B 1 42 ? -11.609 36.062 1.792 1 50.34 42 GLU B O 1
ATOM 1568 N N . ASP B 1 43 ? -11.773 33.875 2.545 1 54.81 43 ASP B N 1
ATOM 1569 C CA . ASP B 1 43 ? -12.305 34.406 3.803 1 54.81 43 ASP B CA 1
ATOM 1570 C C . ASP B 1 43 ? -11.18 34.938 4.699 1 54.81 43 ASP B C 1
ATOM 1572 O O . ASP B 1 43 ? -11.438 35.656 5.652 1 54.81 43 ASP B O 1
ATOM 1576 N N . LYS B 1 44 ? -10.008 34.406 4.371 1 59 44 LYS B N 1
ATOM 1577 C CA . LYS B 1 44 ? -8.914 34.938 5.184 1 59 44 LYS B CA 1
ATOM 1578 C C . LYS B 1 44 ? -8.023 35.875 4.371 1 59 44 LYS B C 1
ATOM 1580 O O . LYS B 1 44 ? -8.156 35.969 3.148 1 59 44 LYS B O 1
ATOM 1585 N N . GLY B 1 45 ? -7.332 36.719 4.91 1 70.88 45 GLY B N 1
ATOM 1586 C CA . GLY B 1 45 ? -6.43 37.594 4.184 1 70.88 45 GLY B CA 1
ATOM 1587 C C . GLY B 1 45 ? -5.695 36.875 3.057 1 70.88 45 GLY B C 1
ATOM 1588 O O . GLY B 1 45 ? -5.645 35.656 3.014 1 70.88 45 GLY B O 1
ATOM 1589 N N . LYS B 1 46 ? -5.492 37.531 2.018 1 77.25 46 LYS B N 1
ATOM 1590 C CA . LYS B 1 46 ? -4.852 37.062 0.793 1 77.25 46 LYS B CA 1
ATOM 1591 C C . LYS B 1 46 ? -3.668 36.125 1.105 1 77.25 46 LYS B C 1
ATOM 1593 O O . LYS B 1 46 ? -3.484 35.094 0.454 1 77.25 46 LYS B O 1
ATOM 1598 N N . ILE B 1 47 ? -2.932 36.406 2.182 1 78.38 47 ILE B N 1
ATOM 1599 C CA . ILE B 1 47 ? -1.706 35.688 2.51 1 78.38 47 ILE B CA 1
ATOM 1600 C C . ILE B 1 47 ? -2.051 34.281 3.053 1 78.38 47 ILE B C 1
ATOM 1602 O O . ILE B 1 47 ? -1.507 33.281 2.596 1 78.38 47 ILE B O 1
ATOM 1606 N N . THR B 1 48 ? -2.98 34.281 3.963 1 86 48 THR B N 1
ATOM 1607 C CA . THR B 1 48 ? -3.393 33 4.547 1 86 48 THR B CA 1
ATOM 1608 C C . THR B 1 48 ? -4.066 32.125 3.502 1 86 48 THR B C 1
ATOM 1610 O O . THR B 1 48 ? -3.859 30.906 3.479 1 86 48 THR B O 1
ATOM 1613 N N . GLY B 1 49 ? -4.727 32.719 2.645 1 87.25 49 GLY B N 1
ATOM 1614 C CA . GLY B 1 49 ? -5.387 31.984 1.581 1 87.25 49 GLY B CA 1
ATOM 1615 C C . GLY B 1 49 ? -4.418 31.281 0.651 1 87.25 49 GLY B C 1
ATOM 1616 O O . GLY B 1 49 ? -4.629 30.125 0.291 1 87.25 49 GLY B O 1
ATOM 1617 N N . ARG B 1 50 ? -3.383 32.031 0.329 1 88.75 50 ARG B N 1
ATOM 1618 C CA . ARG B 1 50 ? -2.359 31.453 -0.539 1 88.75 50 ARG B CA 1
ATOM 1619 C C . ARG B 1 50 ? -1.649 30.281 0.146 1 88.75 50 ARG B C 1
ATOM 1621 O O . ARG B 1 50 ? -1.362 29.266 -0.486 1 88.75 50 ARG B O 1
ATOM 1628 N N . ALA B 1 51 ? -1.38 30.469 1.423 1 92.31 51 ALA B N 1
ATOM 1629 C CA . ALA B 1 51 ? -0.703 29.422 2.182 1 92.31 51 ALA B CA 1
ATOM 1630 C C . ALA B 1 51 ? -1.572 28.172 2.283 1 92.31 51 ALA B C 1
ATOM 1632 O O . ALA B 1 51 ? -1.078 27.047 2.133 1 92.31 51 ALA B O 1
ATOM 1633 N N . VAL B 1 52 ? -2.842 28.359 2.453 1 92.69 52 VAL B N 1
ATOM 1634 C CA . VAL B 1 52 ? -3.781 27.25 2.566 1 92.69 52 VAL B CA 1
ATOM 1635 C C . VAL B 1 52 ? -3.889 26.531 1.227 1 92.69 52 VAL B C 1
ATOM 1637 O O . VAL B 1 52 ? -3.855 25.297 1.176 1 92.69 52 VAL B O 1
ATOM 1640 N N . ALA B 1 53 ? -3.975 27.266 0.221 1 92.81 53 ALA B N 1
ATOM 1641 C CA . ALA B 1 53 ? -4.039 26.672 -1.111 1 92.81 53 ALA B CA 1
ATOM 1642 C C . ALA B 1 53 ? -2.781 25.875 -1.414 1 92.81 53 ALA B C 1
ATOM 1644 O O . ALA B 1 53 ? -2.859 24.766 -1.972 1 92.81 53 ALA B O 1
ATOM 1645 N N . ALA B 1 54 ? -1.674 26.469 -1.068 1 93.62 54 ALA B N 1
ATOM 1646 C CA . ALA B 1 54 ? -0.401 25.781 -1.272 1 93.62 54 ALA B CA 1
ATOM 1647 C C . ALA B 1 54 ? -0.336 24.5 -0.459 1 93.62 54 ALA B C 1
ATOM 1649 O O . ALA B 1 54 ? 0.119 23.469 -0.957 1 93.62 54 ALA B O 1
ATOM 1650 N N . MET B 1 55 ? -0.802 24.531 0.738 1 96.06 55 MET B N 1
ATOM 1651 C CA . MET B 1 55 ? -0.844 23.344 1.594 1 96.06 55 MET B CA 1
ATOM 1652 C C . MET B 1 55 ? -1.648 22.234 0.938 1 96.06 55 MET B C 1
ATOM 1654 O O . MET B 1 55 ? -1.161 21.109 0.802 1 96.06 55 MET B O 1
ATOM 1658 N N . HIS B 1 56 ? -2.783 22.547 0.441 1 94.88 56 HIS B N 1
ATOM 1659 C CA . HIS B 1 56 ? -3.646 21.531 -0.15 1 94.88 56 HIS B CA 1
ATOM 1660 C C . HIS B 1 56 ? -3.041 20.969 -1.434 1 94.88 56 HIS B C 1
ATOM 1662 O O . HIS B 1 56 ? -3.047 19.75 -1.65 1 94.88 56 HIS B O 1
ATOM 1668 N N . SER B 1 57 ? -2.504 21.859 -2.17 1 96 57 SER B N 1
ATOM 1669 C CA . SER B 1 57 ? -1.884 21.422 -3.416 1 96 57 SER B CA 1
ATOM 1670 C C . SER B 1 57 ? -0.727 20.469 -3.148 1 96 57 SER B C 1
ATOM 1672 O O . SER B 1 57 ? -0.648 19.391 -3.754 1 96 57 SER B O 1
ATOM 1674 N N . GLN B 1 58 ? 0.115 20.859 -2.205 1 95.81 58 GLN B N 1
ATOM 1675 C CA . GLN B 1 58 ? 1.302 20.078 -1.903 1 95.81 58 GLN B CA 1
ATOM 1676 C C . GLN B 1 58 ? 0.925 18.734 -1.255 1 95.81 58 GLN B C 1
ATOM 1678 O O . GLN B 1 58 ? 1.449 17.688 -1.63 1 95.81 58 GLN B O 1
ATOM 1683 N N . THR B 1 59 ? 0.053 18.797 -0.314 1 95.81 59 THR B N 1
ATOM 1684 C CA . THR B 1 59 ? -0.307 17.578 0.394 1 95.81 59 THR B CA 1
ATOM 1685 C C . THR B 1 59 ? -1.113 16.656 -0.509 1 95.81 59 THR B C 1
ATOM 1687 O O . THR B 1 59 ? -1.007 15.422 -0.403 1 95.81 59 THR B O 1
ATOM 1690 N N . ASP B 1 60 ? -1.844 17.219 -1.424 1 93.44 60 ASP B N 1
ATOM 1691 C CA . ASP B 1 60 ? -2.562 16.406 -2.404 1 93.44 60 ASP B CA 1
ATOM 1692 C C . ASP B 1 60 ? -1.594 15.664 -3.322 1 93.44 60 ASP B C 1
ATOM 1694 O O . ASP B 1 60 ? -1.806 14.492 -3.643 1 93.44 60 ASP B O 1
ATOM 1698 N N . MET B 1 61 ? -0.58 16.359 -3.748 1 95.56 61 MET B N 1
ATOM 1699 C CA . MET B 1 61 ? 0.439 15.742 -4.598 1 95.56 61 MET B CA 1
ATOM 1700 C C . MET B 1 61 ? 1.137 14.594 -3.867 1 95.56 61 MET B C 1
ATOM 1702 O O . MET B 1 61 ? 1.354 13.531 -4.445 1 95.56 61 MET B O 1
ATOM 1706 N N . GLN B 1 62 ? 1.409 14.805 -2.613 1 95.62 62 GLN B N 1
ATOM 1707 C CA . GLN B 1 62 ? 2.043 13.766 -1.808 1 95.62 62 GLN B CA 1
ATOM 1708 C C . GLN B 1 62 ? 1.118 12.562 -1.634 1 95.62 62 GLN B C 1
ATOM 1710 O O . GLN B 1 62 ? 1.548 11.422 -1.778 1 95.62 62 GLN B O 1
ATOM 1715 N N . MET B 1 63 ? -0.064 12.867 -1.432 1 94.25 63 MET B N 1
ATOM 1716 C CA . MET B 1 63 ? -1.054 11.805 -1.249 1 94.25 63 MET B CA 1
ATOM 1717 C C . MET B 1 63 ? -1.223 10.992 -2.527 1 94.25 63 MET B C 1
ATOM 1719 O O . MET B 1 63 ? -1.312 9.766 -2.479 1 94.25 63 MET B O 1
ATOM 1723 N N . ALA B 1 64 ? -1.25 11.625 -3.609 1 93 64 ALA B N 1
ATOM 1724 C CA . ALA B 1 64 ? -1.377 10.945 -4.895 1 93 64 ALA B CA 1
ATOM 1725 C C . ALA B 1 64 ? -0.207 10 -5.129 1 93 64 ALA B C 1
ATOM 1727 O O . ALA B 1 64 ? -0.396 8.883 -5.617 1 93 64 ALA B O 1
ATOM 1728 N N . GLN B 1 65 ? 0.964 10.5 -4.742 1 96.5 65 GLN B N 1
ATOM 1729 C CA . GLN B 1 65 ? 2.154 9.664 -4.887 1 96.5 65 GLN B CA 1
ATOM 1730 C C . GLN B 1 65 ? 2.064 8.422 -4.008 1 96.5 65 GLN B C 1
ATOM 1732 O O . GLN B 1 65 ? 2.379 7.316 -4.457 1 96.5 65 GLN B O 1
ATOM 1737 N N . ILE B 1 66 ? 1.605 8.586 -2.83 1 94.44 66 ILE B N 1
ATOM 1738 C CA . ILE B 1 66 ? 1.466 7.477 -1.891 1 94.44 66 ILE B CA 1
ATOM 1739 C C . ILE B 1 66 ? 0.455 6.465 -2.43 1 94.44 66 ILE B C 1
ATOM 1741 O O . ILE B 1 66 ? 0.703 5.258 -2.408 1 94.44 66 ILE B O 1
ATOM 1745 N N . TYR B 1 67 ? -0.552 6.895 -3.035 1 89.88 67 TYR B N 1
ATOM 1746 C CA . TYR B 1 67 ? -1.598 6.023 -3.559 1 89.88 67 TYR B CA 1
ATOM 1747 C C . TYR B 1 67 ? -1.1 5.238 -4.766 1 89.88 67 TYR B C 1
ATOM 1749 O O . TYR B 1 67 ? -1.409 4.051 -4.914 1 89.88 67 TYR B O 1
ATOM 1757 N N . GLN B 1 68 ? -0.401 5.934 -5.543 1 94.75 68 GLN B N 1
ATOM 1758 C CA . GLN B 1 68 ? 0.186 5.246 -6.688 1 94.75 68 GLN B CA 1
ATOM 1759 C C . GLN B 1 68 ? 1.11 4.117 -6.238 1 94.75 68 GLN B C 1
ATOM 1761 O O . GLN B 1 68 ? 1.106 3.033 -6.824 1 94.75 68 GLN B O 1
ATOM 1766 N N . GLN B 1 69 ? 1.834 4.426 -5.223 1 96.19 69 GLN B N 1
ATOM 1767 C CA . GLN B 1 69 ? 2.721 3.406 -4.676 1 96.19 69 GLN B CA 1
ATOM 1768 C C . GLN B 1 69 ? 1.926 2.248 -4.082 1 96.19 69 GLN B C 1
ATOM 1770 O O . GLN B 1 69 ? 2.279 1.082 -4.27 1 96.19 69 GLN B O 1
ATOM 1775 N N . MET B 1 70 ? 0.917 2.578 -3.453 1 92.81 70 MET B N 1
ATOM 1776 C CA . MET B 1 70 ? 0.083 1.543 -2.848 1 92.81 70 MET B CA 1
ATOM 1777 C C . MET B 1 70 ? -0.55 0.661 -3.92 1 92.81 70 MET B C 1
ATOM 1779 O O . MET B 1 70 ? -0.628 -0.558 -3.76 1 92.81 70 MET B O 1
ATOM 1783 N N . GLN B 1 71 ? -0.939 1.226 -4.91 1 91.25 71 GLN B N 1
ATOM 1784 C CA . GLN B 1 71 ? -1.54 0.476 -6.008 1 91.25 71 GLN B CA 1
ATOM 1785 C C . GLN B 1 71 ? -0.533 -0.486 -6.633 1 91.25 71 GLN B C 1
ATOM 1787 O O . GLN B 1 71 ? -0.878 -1.62 -6.973 1 91.25 71 GLN B O 1
ATOM 1792 N N . LEU B 1 72 ? 0.603 0.027 -6.809 1 95.5 72 LEU B N 1
ATOM 1793 C CA . LEU B 1 72 ? 1.651 -0.823 -7.363 1 95.5 72 LEU B CA 1
ATOM 1794 C C . LEU B 1 72 ? 1.891 -2.039 -6.477 1 95.5 72 LEU B C 1
ATOM 1796 O O . LEU B 1 72 ? 2.029 -3.16 -6.973 1 95.5 72 LEU B O 1
ATOM 1800 N N . LEU B 1 73 ? 1.863 -1.826 -5.16 1 94.5 73 LEU B N 1
ATOM 1801 C CA . LEU B 1 73 ? 2.045 -2.924 -4.219 1 94.5 73 LEU B CA 1
ATOM 1802 C C . LEU B 1 73 ? 0.871 -3.895 -4.281 1 94.5 73 LEU B C 1
ATOM 1804 O O . LEU B 1 73 ? 1.062 -5.113 -4.219 1 94.5 73 LEU B O 1
ATOM 1808 N N . ALA B 1 74 ? -0.233 -3.414 -4.457 1 88.31 74 ALA B N 1
ATOM 1809 C CA . ALA B 1 74 ? -1.427 -4.246 -4.582 1 88.31 74 ALA B CA 1
ATOM 1810 C C . ALA B 1 74 ? -1.354 -5.125 -5.828 1 88.31 74 ALA B C 1
ATOM 1812 O O . ALA B 1 74 ? -1.682 -6.312 -5.777 1 88.31 74 ALA B O 1
ATOM 1813 N N . ASP B 1 75 ? -0.976 -4.523 -6.902 1 94.5 75 ASP B N 1
ATOM 1814 C CA . ASP B 1 75 ? -0.839 -5.266 -8.156 1 94.5 75 ASP B CA 1
ATOM 1815 C C . ASP B 1 75 ? 0.2 -6.375 -8.023 1 94.5 75 ASP B C 1
ATOM 1817 O O . ASP B 1 75 ? 0.02 -7.469 -8.562 1 94.5 75 ASP B O 1
ATOM 1821 N N . GLN B 1 76 ? 1.23 -6.062 -7.344 1 95.19 76 GLN B N 1
ATOM 1822 C CA . GLN B 1 76 ? 2.252 -7.074 -7.09 1 95.19 76 GLN B CA 1
ATOM 1823 C C . GLN B 1 76 ? 1.686 -8.234 -6.281 1 95.19 76 GLN B C 1
ATOM 1825 O O . GLN B 1 76 ? 1.913 -9.398 -6.613 1 95.19 76 GLN B O 1
ATOM 1830 N N . ALA B 1 77 ? 0.979 -7.918 -5.281 1 92.5 77 ALA B N 1
ATOM 1831 C CA . ALA B 1 77 ? 0.359 -8.945 -4.445 1 92.5 77 ALA B CA 1
ATOM 1832 C C . ALA B 1 77 ? -0.581 -9.82 -5.262 1 92.5 77 ALA B C 1
ATOM 1834 O O . ALA B 1 77 ? -0.557 -11.055 -5.141 1 92.5 77 ALA B O 1
ATOM 1835 N N . LYS B 1 78 ? -1.34 -9.227 -6.047 1 93.12 78 LYS B N 1
ATOM 1836 C CA . LYS B 1 78 ? -2.291 -9.938 -6.891 1 93.12 78 LYS B CA 1
ATOM 1837 C C . LYS B 1 78 ? -1.572 -10.875 -7.855 1 93.12 78 LYS B C 1
ATOM 1839 O O . LYS B 1 78 ? -2.021 -12 -8.086 1 93.12 78 LYS B O 1
ATOM 1844 N N . THR B 1 79 ? -0.571 -10.375 -8.391 1 94.62 79 THR B N 1
ATOM 1845 C CA . THR B 1 79 ? 0.213 -11.18 -9.32 1 94.62 79 THR B CA 1
ATOM 1846 C C . THR B 1 79 ? 0.748 -12.43 -8.625 1 94.62 79 THR B C 1
ATOM 1848 O O . THR B 1 79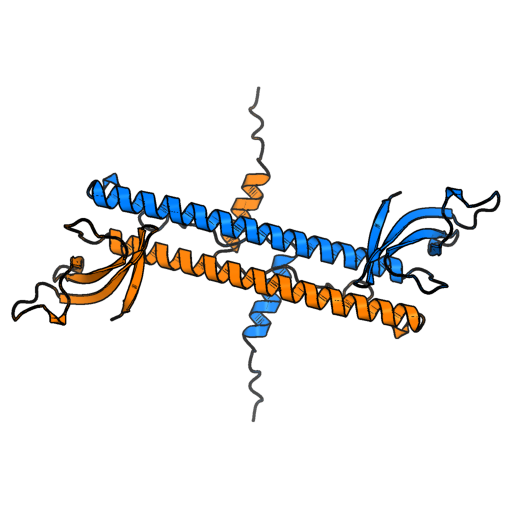 ? 0.685 -13.531 -9.18 1 94.62 79 THR B O 1
ATOM 1851 N N . ILE B 1 80 ? 1.246 -12.258 -7.434 1 94.75 80 ILE B N 1
ATOM 1852 C CA . ILE B 1 80 ? 1.756 -13.391 -6.664 1 94.75 80 ILE B CA 1
ATOM 1853 C C . ILE B 1 80 ? 0.619 -14.359 -6.363 1 94.75 80 ILE B C 1
ATOM 1855 O O . ILE B 1 80 ? 0.771 -15.57 -6.527 1 94.75 80 ILE B O 1
ATOM 1859 N N . GLN B 1 81 ? -0.461 -13.852 -5.98 1 93.5 81 GLN B N 1
ATOM 1860 C CA . GLN B 1 81 ? -1.611 -14.688 -5.66 1 93.5 81 GLN B CA 1
ATOM 1861 C C . GLN B 1 81 ? -2.041 -15.516 -6.871 1 93.5 81 GLN B C 1
ATOM 1863 O O . GLN B 1 81 ? -2.289 -16.719 -6.75 1 93.5 81 GLN B O 1
ATOM 1868 N N . LYS B 1 82 ? -2.168 -14.844 -7.941 1 93.44 82 LYS B N 1
ATOM 1869 C CA . LYS B 1 82 ? -2.549 -15.547 -9.164 1 93.44 82 LYS B CA 1
ATOM 1870 C C . LYS B 1 82 ? -1.547 -16.641 -9.5 1 93.44 82 LYS B C 1
ATOM 1872 O O . LYS B 1 82 ? -1.938 -17.75 -9.891 1 93.44 82 LYS B O 1
ATOM 1877 N N . ARG B 1 83 ? -0.335 -16.312 -9.336 1 95.06 83 ARG B N 1
ATOM 1878 C CA . ARG B 1 83 ? 0.706 -17.297 -9.617 1 95.06 83 ARG B CA 1
ATOM 1879 C C . ARG B 1 83 ? 0.608 -18.484 -8.672 1 95.06 83 ARG B C 1
ATOM 1881 O O . ARG B 1 83 ? 0.796 -19.625 -9.078 1 95.06 83 ARG B O 1
ATOM 1888 N N . VAL B 1 84 ? 0.34 -18.25 -7.488 1 95.75 84 VAL B N 1
ATOM 1889 C CA . VAL B 1 84 ? 0.183 -19.312 -6.504 1 95.75 84 VAL B CA 1
ATOM 1890 C C . VAL B 1 84 ? -0.993 -20.203 -6.895 1 95.75 84 VAL B C 1
ATOM 1892 O O . VAL B 1 84 ? -0.879 -21.438 -6.883 1 95.75 84 VAL B O 1
ATOM 1895 N N . GLU B 1 85 ? -2.051 -19.594 -7.246 1 93.56 85 GLU B N 1
ATOM 1896 C CA . GLU B 1 85 ? -3.244 -20.344 -7.633 1 93.56 85 GLU B CA 1
ATOM 1897 C C . GLU B 1 85 ? -2.963 -21.25 -8.82 1 93.56 85 GLU B C 1
ATOM 1899 O O . GLU B 1 85 ? -3.316 -22.438 -8.805 1 93.56 85 GLU B O 1
ATOM 1904 N N . VAL B 1 86 ? -2.361 -20.703 -9.789 1 93.44 86 VAL B N 1
ATOM 1905 C CA . VAL B 1 86 ? -1.999 -21.469 -10.969 1 93.44 86 VAL B CA 1
ATOM 1906 C C . VAL B 1 86 ? -1.043 -22.594 -10.586 1 93.44 86 VAL B C 1
ATOM 1908 O O . VAL B 1 86 ? -1.196 -23.734 -11.039 1 93.44 86 VAL B O 1
ATOM 1911 N N . SER B 1 87 ? -0.133 -22.328 -9.773 1 96.69 87 SER B N 1
ATOM 1912 C CA . SER B 1 87 ? 0.882 -23.281 -9.359 1 96.69 87 SER B CA 1
ATOM 1913 C C . SER B 1 87 ? 0.266 -24.422 -8.562 1 96.69 87 SER B C 1
ATOM 1915 O O . SER B 1 87 ? 0.678 -25.578 -8.703 1 96.69 87 SER B O 1
ATOM 1917 N N . GLU B 1 88 ? -0.669 -24.078 -7.77 1 93.31 88 GLU B N 1
ATOM 1918 C CA . GLU B 1 88 ? -1.365 -25.125 -7.02 1 93.31 88 GLU B CA 1
ATOM 1919 C C . GLU B 1 88 ? -2.074 -26.094 -7.953 1 93.31 88 GLU B C 1
ATOM 1921 O O . GLU B 1 88 ? -2.057 -27.312 -7.727 1 93.31 88 GLU B O 1
ATOM 1926 N N . ARG B 1 89 ? -2.633 -25.578 -8.969 1 91.69 89 ARG B N 1
ATOM 1927 C CA . ARG B 1 89 ? -3.293 -26.422 -9.953 1 91.69 89 ARG B CA 1
ATOM 1928 C C . ARG B 1 89 ? -2.287 -27.312 -10.68 1 91.69 89 ARG B C 1
ATOM 1930 O O . ARG B 1 89 ? -2.531 -28.5 -10.875 1 91.69 89 ARG B O 1
ATOM 1937 N N . ILE B 1 90 ? -1.198 -26.75 -11.031 1 95.25 90 ILE B N 1
ATOM 1938 C CA . ILE B 1 90 ? -0.179 -27.5 -11.758 1 95.25 90 ILE B CA 1
ATOM 1939 C C . ILE B 1 90 ? 0.397 -28.594 -10.859 1 95.25 90 ILE B C 1
ATOM 1941 O O . ILE B 1 90 ? 0.583 -29.73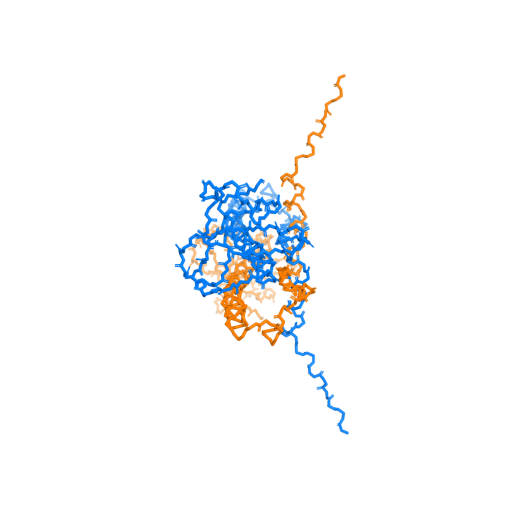4 -11.297 1 95.25 90 ILE B O 1
ATOM 1945 N N . TYR B 1 91 ? 0.583 -28.281 -9.586 1 94.81 91 TYR B N 1
ATOM 1946 C CA . TYR B 1 91 ? 1.174 -29.234 -8.656 1 94.81 91 TYR B CA 1
ATOM 1947 C C . TYR B 1 91 ? 0.201 -30.375 -8.344 1 94.81 91 TYR B C 1
ATOM 1949 O O . TYR B 1 91 ? 0.592 -31.391 -7.789 1 94.81 91 TYR B O 1
ATOM 1957 N N . GLN B 1 92 ? -1.023 -30.203 -8.703 1 91.25 92 GLN B N 1
ATOM 1958 C CA . GLN B 1 92 ? -2.006 -31.281 -8.547 1 91.25 92 GLN B CA 1
ATOM 1959 C C . GLN B 1 92 ? -1.942 -32.25 -9.719 1 91.25 92 GLN B C 1
ATOM 1961 O O . GLN B 1 92 ? -2.49 -33.375 -9.641 1 91.25 92 GLN B O 1
ATOM 1966 N N . SER B 1 93 ? -1.264 -31.844 -10.734 1 92.81 93 SER B N 1
ATOM 1967 C CA . SER B 1 93 ? -1.102 -32.719 -11.898 1 92.81 93 SER B CA 1
ATOM 1968 C C . SER B 1 93 ? -0.035 -33.781 -11.656 1 92.81 93 SER B C 1
ATOM 1970 O O . SER B 1 93 ? 0.719 -33.688 -10.68 1 92.81 93 SER B O 1
ATOM 1972 N N . SER B 1 94 ? -0.089 -34.781 -12.516 1 91.56 94 SER B N 1
ATOM 1973 C CA . SER B 1 94 ? 0.951 -35.812 -12.445 1 91.56 94 SER B CA 1
ATOM 1974 C C . SER B 1 94 ? 2.285 -35.25 -12.953 1 91.56 94 SER B C 1
ATOM 1976 O O . SER B 1 94 ? 2.389 -34.812 -14.102 1 91.56 94 SER B O 1
ATOM 1978 N N . ILE B 1 95 ? 3.238 -35.344 -12.047 1 92.94 95 ILE B N 1
ATOM 1979 C CA . ILE B 1 95 ? 4.598 -34.938 -12.383 1 92.94 95 ILE B CA 1
ATOM 1980 C C . ILE B 1 95 ? 5.562 -36.094 -12.125 1 92.94 95 ILE B C 1
ATOM 1982 O O . ILE B 1 95 ? 5.812 -36.469 -10.977 1 92.94 95 ILE B O 1
ATOM 1986 N N . ALA B 1 96 ? 6.129 -36.562 -13.109 1 88.62 96 ALA B N 1
ATOM 1987 C CA . ALA B 1 96 ? 6.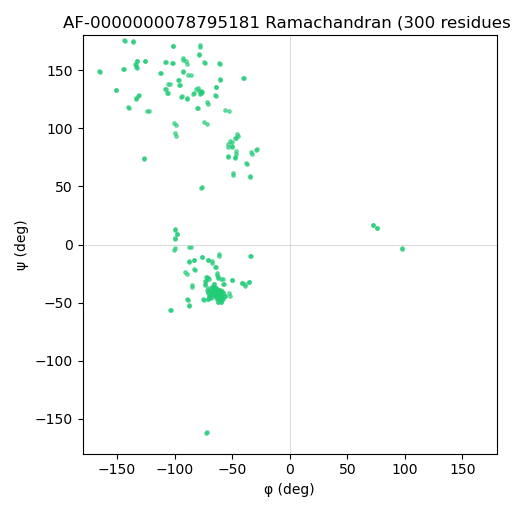906 -37.781 -13.008 1 88.62 96 ALA B CA 1
ATOM 1988 C C . ALA B 1 96 ? 8.398 -37.469 -12.906 1 88.62 96 ALA B C 1
ATOM 1990 O O . ALA B 1 96 ? 9.227 -38.406 -12.945 1 88.62 96 ALA B O 1
ATOM 1991 N N . PHE B 1 97 ? 8.82 -36.281 -12.82 1 90.44 97 PHE B N 1
ATOM 1992 C CA . PHE B 1 97 ? 10.211 -35.844 -12.742 1 90.44 97 PHE B CA 1
ATOM 1993 C C . PHE B 1 97 ? 10.344 -34.625 -11.797 1 90.44 97 PHE B C 1
ATOM 1995 O O . PHE B 1 97 ? 9.352 -34.156 -11.266 1 90.44 97 PHE B O 1
ATOM 2002 N N . GLU B 1 98 ? 11.594 -34.281 -11.625 1 89.25 98 GLU B N 1
ATOM 2003 C CA 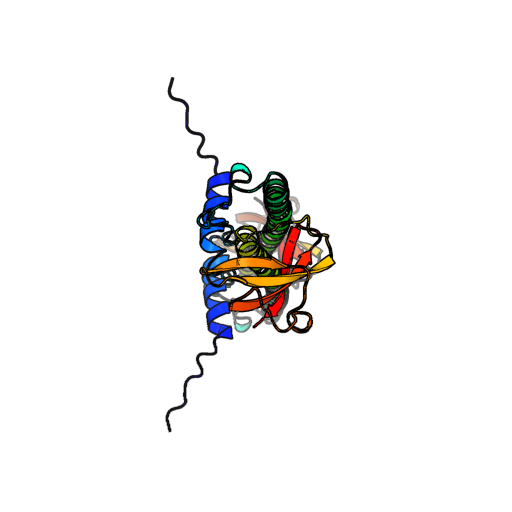. GLU B 1 98 ? 11.875 -33.094 -10.812 1 89.25 98 GLU B CA 1
ATOM 2004 C C . GLU B 1 98 ? 12.133 -31.875 -11.695 1 89.25 98 GLU B C 1
ATOM 2006 O O . GLU B 1 98 ? 13.227 -31.734 -12.25 1 89.25 98 GLU B O 1
ATOM 2011 N N . PRO B 1 99 ? 11.102 -31.078 -11.734 1 94.62 99 PRO B N 1
ATOM 2012 C CA . PRO B 1 99 ? 11.305 -29.906 -12.586 1 94.62 99 PRO B CA 1
ATOM 2013 C C . PRO B 1 99 ? 12.469 -29.031 -12.117 1 94.62 99 PRO B C 1
ATOM 2015 O O . PRO B 1 99 ? 12.758 -28.969 -10.922 1 94.62 99 PRO B O 1
ATOM 2018 N N . LEU B 1 100 ? 13.031 -28.281 -13.055 1 95.12 100 LEU B N 1
ATOM 2019 C CA . LEU B 1 100 ? 14.133 -27.375 -12.766 1 95.12 100 LEU B CA 1
ATOM 2020 C C . LEU B 1 100 ? 13.695 -25.922 -12.914 1 95.12 100 LEU B C 1
ATOM 2022 O O . LEU B 1 100 ? 12.938 -25.594 -13.836 1 95.12 100 LEU B O 1
ATOM 2026 N N . ILE B 1 101 ? 14.297 -25.156 -12.109 1 95.81 101 ILE B N 1
ATOM 2027 C CA . ILE B 1 101 ? 13.992 -23.719 -12.125 1 95.81 101 ILE B CA 1
ATOM 2028 C C . ILE B 1 101 ? 14.398 -23.125 -13.469 1 95.81 101 ILE B C 1
ATOM 2030 O O . ILE B 1 101 ? 15.461 -23.438 -14 1 95.81 101 ILE B O 1
ATOM 2034 N N . ASN B 1 102 ? 13.617 -22.328 -14.055 1 96.12 102 ASN B N 1
ATOM 2035 C CA . ASN B 1 102 ? 13.82 -21.531 -15.258 1 96.12 102 ASN B CA 1
ATOM 2036 C C . ASN B 1 102 ? 13.742 -22.391 -16.516 1 96.12 102 ASN B C 1
ATOM 2038 O O . ASN B 1 102 ? 14.195 -21.969 -17.594 1 96.12 102 ASN B O 1
ATOM 2042 N N . HIS B 1 103 ? 13.227 -23.609 -16.391 1 97.06 103 HIS B N 1
ATOM 2043 C CA . HIS B 1 103 ? 12.977 -24.453 -17.547 1 97.06 103 HIS B CA 1
ATOM 2044 C C . HIS B 1 103 ? 11.492 -24.453 -17.906 1 97.06 103 HIS B C 1
ATOM 2046 O O . HIS B 1 103 ? 10.633 -24.281 -17.047 1 97.06 103 HIS B O 1
ATOM 2052 N N . HIS B 1 104 ? 11.305 -24.75 -19.156 1 97.56 104 HIS B N 1
ATOM 2053 C CA . HIS B 1 104 ? 9.945 -24.797 -19.688 1 97.56 104 HIS B CA 1
ATOM 2054 C C . HIS B 1 104 ? 9.398 -26.219 -19.688 1 97.56 104 HIS B C 1
ATOM 2056 O O . HIS B 1 104 ? 10.117 -27.156 -20.016 1 97.56 104 HIS B O 1
ATOM 2062 N N . TYR B 1 105 ? 8.203 -26.25 -19.375 1 97.62 105 TYR B N 1
ATOM 2063 C CA . TYR B 1 105 ? 7.469 -27.516 -19.422 1 97.62 105 TYR B CA 1
ATOM 2064 C C . TYR B 1 105 ? 6.098 -27.312 -20.062 1 97.62 105 TYR B C 1
ATOM 2066 O O . TYR B 1 105 ? 5.695 -26.188 -20.359 1 97.62 105 TYR B O 1
ATOM 2074 N N . PHE B 1 106 ? 5.457 -28.453 -20.203 1 97.06 106 PHE B N 1
ATOM 2075 C CA . PHE B 1 106 ? 4.191 -28.406 -20.938 1 97.06 106 PHE B CA 1
ATOM 2076 C C . PHE B 1 106 ? 3.117 -29.188 -20.188 1 97.06 106 PHE B C 1
ATOM 2078 O O . PHE B 1 106 ? 3.311 -30.359 -19.859 1 97.06 106 PHE B O 1
ATOM 2085 N N . LEU B 1 107 ? 2.068 -28.469 -19.969 1 97.06 107 LEU B N 1
ATOM 2086 C CA . LEU B 1 107 ? 0.937 -29.078 -19.281 1 97.06 107 LEU B CA 1
ATOM 2087 C C . LEU B 1 107 ? -0.068 -29.641 -20.281 1 97.06 107 LEU B C 1
ATOM 2089 O O . LEU B 1 107 ? -0.491 -28.953 -21.203 1 97.06 107 LEU B O 1
ATOM 2093 N N . TYR B 1 108 ? -0.381 -30.953 -20.031 1 96.19 108 TYR B N 1
ATOM 2094 C CA . TYR B 1 108 ? -1.323 -31.641 -20.906 1 96.19 108 TYR B CA 1
ATOM 2095 C C . TYR B 1 108 ? -2.461 -32.25 -20.094 1 96.19 108 TYR B C 1
ATOM 2097 O O . TYR B 1 108 ? -2.332 -32.469 -18.891 1 96.19 108 TYR B O 1
ATOM 2105 N N . GLU B 1 109 ? -3.533 -32.469 -20.812 1 95.94 109 GLU B N 1
ATOM 2106 C CA . GLU B 1 109 ? -4.633 -33.281 -20.297 1 95.94 109 GLU B CA 1
ATOM 2107 C C . GLU B 1 109 ? -4.676 -34.656 -20.953 1 95.94 109 GLU B C 1
ATOM 2109 O O . GLU B 1 109 ? -4.578 -34.781 -22.188 1 95.94 109 GLU B O 1
ATOM 2114 N N . LYS B 1 110 ? -4.762 -35.625 -20.078 1 93.06 110 LYS B N 1
ATOM 2115 C CA . LYS B 1 110 ? -4.902 -37 -20.594 1 93.06 110 LYS B CA 1
ATOM 2116 C C . LYS B 1 110 ? -6.336 -37.281 -21.047 1 93.06 110 LYS B C 1
ATOM 2118 O O . LYS B 1 110 ? -7.23 -36.469 -20.812 1 93.06 110 LYS B O 1
ATOM 2123 N N . GLU B 1 111 ? -6.441 -38.438 -21.703 1 91.56 111 GLU B N 1
ATOM 2124 C CA . GLU B 1 111 ? -7.77 -38.844 -22.156 1 91.56 111 GLU B CA 1
ATOM 2125 C C . GLU B 1 111 ? -8.719 -39.062 -20.969 1 91.56 111 GLU B C 1
ATOM 2127 O O . GLU B 1 111 ? -9.93 -38.844 -21.094 1 91.56 111 GLU B O 1
ATOM 2132 N N . ASP B 1 112 ? -8.203 -39.344 -19.812 1 92.75 112 ASP B N 1
ATOM 2133 C CA . ASP B 1 112 ? -9.031 -39.594 -18.625 1 92.75 112 ASP B CA 1
ATOM 2134 C C . ASP B 1 112 ? -9.344 -38.281 -17.906 1 92.75 112 ASP B C 1
ATOM 2136 O O . ASP B 1 112 ? -9.984 -38.281 -16.859 1 92.75 112 ASP B O 1
ATOM 2140 N N . GLY B 1 113 ? -8.844 -37.219 -18.359 1 92.12 113 GLY B N 1
ATOM 2141 C CA . GLY B 1 113 ? -9.172 -35.906 -17.812 1 92.12 113 GLY B CA 1
ATOM 2142 C C . GLY B 1 113 ? -8.148 -35.406 -16.812 1 92.12 113 GLY B C 1
ATOM 2143 O O . GLY B 1 113 ? -8.227 -34.281 -16.359 1 92.12 113 GLY B O 1
ATOM 2144 N N . LYS B 1 114 ? -7.188 -36.25 -16.562 1 92.44 114 LYS B N 1
ATOM 2145 C CA . LYS B 1 114 ? -6.168 -35.844 -15.602 1 92.44 114 LYS B CA 1
ATOM 2146 C C . LYS B 1 114 ? -5.035 -35.094 -16.297 1 92.44 114 LYS B C 1
ATOM 2148 O O . LYS B 1 114 ? -4.645 -35.438 -17.406 1 92.44 114 LYS B O 1
ATOM 2153 N N . ASP B 1 115 ? -4.5 -34.125 -15.562 1 94.62 115 ASP B N 1
ATOM 2154 C CA . ASP B 1 115 ? -3.424 -33.344 -16.125 1 94.62 115 ASP B CA 1
ATOM 2155 C C . ASP B 1 115 ? -2.059 -33.906 -15.781 1 94.62 115 ASP B C 1
ATOM 2157 O O . ASP B 1 115 ? -1.905 -34.594 -14.75 1 94.62 115 ASP B O 1
ATOM 2161 N N . PHE B 1 116 ? -1.163 -33.719 -16.672 1 94.69 116 PHE B N 1
ATOM 2162 C CA . PHE B 1 116 ? 0.214 -34.125 -16.375 1 94.69 116 PHE B CA 1
ATOM 2163 C C . PHE B 1 116 ? 1.193 -33.125 -17 1 94.69 116 PHE B C 1
ATOM 2165 O O . PHE B 1 116 ? 0.889 -32.469 -18 1 94.69 116 PHE B O 1
ATOM 2172 N N . LEU B 1 117 ? 2.309 -33.031 -16.359 1 95.75 117 LEU B N 1
ATOM 2173 C CA . LEU B 1 117 ? 3.383 -32.156 -16.828 1 95.75 117 LEU B CA 1
ATOM 2174 C C . LEU B 1 117 ? 4.391 -32.938 -17.672 1 95.75 117 LEU B C 1
ATOM 2176 O O . LEU B 1 117 ? 4.766 -34.062 -17.312 1 95.75 117 LEU B O 1
ATOM 2180 N N . SER B 1 118 ? 4.816 -32.344 -18.766 1 95.69 118 SER B N 1
ATOM 2181 C CA . SER B 1 118 ? 5.727 -33.031 -19.672 1 95.69 118 SER B CA 1
ATOM 2182 C C . SER B 1 118 ? 6.867 -32.125 -20.109 1 95.69 118 SER B C 1
ATOM 2184 O O . SER B 1 118 ? 6.719 -30.891 -20.125 1 95.69 118 SER B O 1
ATOM 2186 N N . MET B 1 119 ? 7.949 -32.688 -20.484 1 95.81 119 MET B N 1
ATOM 2187 C CA . MET B 1 119 ? 9.078 -31.984 -21.078 1 95.81 119 MET B CA 1
ATOM 2188 C C . MET B 1 119 ? 8.906 -31.875 -22.594 1 95.81 119 MET B C 1
ATOM 2190 O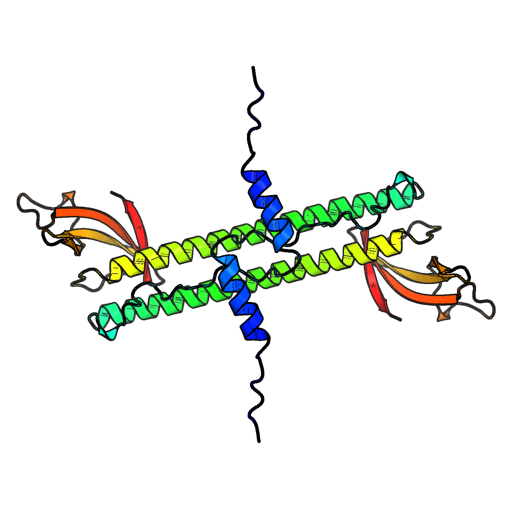 O . MET B 1 119 ? 9.609 -31.094 -23.25 1 95.81 119 MET B O 1
ATOM 2194 N N . VAL B 1 120 ? 7.996 -32.656 -23.078 1 94.62 120 VAL B N 1
ATOM 2195 C CA . VAL B 1 120 ? 7.832 -32.781 -24.516 1 94.62 120 VAL B CA 1
ATOM 2196 C C . VAL B 1 120 ? 6.855 -31.719 -25.016 1 94.62 120 VAL B C 1
ATOM 2198 O O . VAL B 1 120 ? 5.715 -31.641 -24.547 1 94.62 120 VAL B O 1
ATOM 2201 N N . ALA B 1 121 ? 7.348 -30.969 -25.969 1 95.19 121 ALA B N 1
ATOM 2202 C CA . ALA B 1 121 ? 6.496 -29.922 -26.547 1 95.19 121 ALA B CA 1
ATOM 2203 C C . ALA B 1 121 ? 5.43 -30.531 -27.453 1 95.19 121 ALA B C 1
ATOM 2205 O O . ALA B 1 121 ? 5.609 -31.625 -27.984 1 95.19 121 ALA B O 1
ATOM 2206 N N . PRO B 1 122 ? 4.309 -29.766 -27.625 1 93.31 122 PRO B N 1
ATOM 2207 C CA . PRO B 1 122 ? 3.232 -30.281 -28.469 1 93.31 122 PRO B CA 1
ATOM 2208 C C . PRO B 1 122 ? 3.699 -30.609 -29.891 1 93.31 122 PRO B C 1
ATOM 2210 O O . PRO B 1 122 ? 3.229 -31.594 -30.484 1 93.31 122 PRO B O 1
ATOM 2213 N N . GLU B 1 123 ? 4.617 -29.828 -30.344 1 91.38 123 GLU B N 1
ATOM 2214 C CA . GLU B 1 123 ? 5.105 -29.984 -31.703 1 91.38 123 GLU B CA 1
ATOM 2215 C C . GLU B 1 123 ? 6.043 -31.188 -31.828 1 91.38 123 GLU B C 1
ATOM 2217 O O . GLU B 1 123 ? 6.348 -31.641 -32.938 1 91.38 123 GLU B O 1
ATOM 2222 N N . GLU B 1 124 ? 6.402 -31.703 -30.672 1 93.06 124 GLU B N 1
ATOM 2223 C CA . GLU B 1 124 ? 7.41 -32.75 -30.641 1 93.06 124 GLU B CA 1
ATOM 2224 C C . GLU B 1 124 ? 6.762 -34.125 -30.5 1 93.06 124 GLU B C 1
ATOM 2226 O O . GLU B 1 124 ? 7.438 -35.156 -30.594 1 93.06 124 GLU B O 1
ATOM 2231 N N . TRP B 1 125 ? 5.441 -34 -30.344 1 90.81 125 TRP B N 1
ATOM 2232 C CA . TRP B 1 125 ? 4.766 -35.281 -30.219 1 90.81 125 TRP B CA 1
ATOM 2233 C C . TRP B 1 125 ? 4.609 -35.969 -31.578 1 90.81 125 TRP B C 1
ATOM 2235 O O . TRP B 1 125 ? 4.359 -35.281 -32.594 1 90.81 125 TRP B O 1
ATOM 2245 N N . GLY B 1 126 ? 4.898 -37.156 -31.797 1 82.94 126 GLY B N 1
ATOM 2246 C CA . GLY B 1 126 ? 4.672 -37.906 -33.031 1 82.94 126 GLY B CA 1
ATOM 2247 C C . GLY B 1 126 ? 3.211 -38.25 -33.25 1 82.94 126 GLY B C 1
ATOM 2248 O O . GLY B 1 126 ? 2.322 -37.531 -32.812 1 82.94 126 GLY B O 1
ATOM 2249 N N . ARG B 1 127 ? 2.926 -39.281 -34.188 1 80.31 127 ARG B N 1
ATOM 2250 C CA . ARG B 1 127 ? 1.588 -39.719 -34.594 1 80.31 127 ARG B CA 1
ATOM 2251 C C . ARG B 1 127 ? 0.785 -40.188 -33.375 1 80.31 127 ARG B C 1
ATOM 2253 O O . ARG B 1 127 ? -0.439 -40.062 -33.344 1 80.31 127 ARG B O 1
ATOM 2260 N N . LYS B 1 128 ? 1.51 -40.688 -32.406 1 78.06 128 LYS B N 1
ATOM 2261 C CA . LYS B 1 128 ? 0.809 -41.188 -31.234 1 78.06 128 LYS B CA 1
ATOM 2262 C C . LYS B 1 128 ? 0.854 -40.156 -30.109 1 78.06 128 LYS B C 1
ATOM 2264 O O . LYS B 1 128 ? 1.803 -40.156 -29.312 1 78.06 128 LYS B O 1
ATOM 2269 N N . LYS B 1 129 ? -0.209 -39.375 -30.031 1 79.62 129 LYS B N 1
ATOM 2270 C CA . LYS B 1 129 ? -0.32 -38.406 -28.938 1 79.62 129 LYS B CA 1
ATOM 2271 C C . LYS B 1 129 ? -0.827 -39.094 -27.672 1 79.62 129 LYS B C 1
ATOM 2273 O O . LYS B 1 129 ? -1.71 -39.938 -27.734 1 79.62 129 LYS B O 1
ATOM 2278 N N . ARG B 1 130 ? -0.164 -38.781 -26.594 1 80.12 130 ARG B N 1
ATOM 2279 C CA . ARG B 1 130 ? -0.544 -39.375 -25.312 1 80.12 130 ARG B CA 1
ATOM 2280 C C . ARG B 1 130 ? -1.388 -38.406 -24.5 1 80.12 130 ARG B C 1
ATOM 2282 O O . ARG B 1 130 ? -1.44 -38.5 -23.266 1 80.12 130 ARG B O 1
ATOM 2289 N N . TYR B 1 131 ? -1.784 -37.438 -25.172 1 90.81 131 TYR B N 1
ATOM 2290 C CA . TYR B 1 131 ? -2.605 -36.438 -24.453 1 90.81 131 TYR B CA 1
ATOM 2291 C C . TYR B 1 131 ? -3.848 -36.094 -25.266 1 90.81 131 TYR B C 1
ATOM 2293 O O . TYR B 1 131 ? -3.863 -36.219 -26.484 1 90.81 131 TYR B O 1
ATOM 2301 N N . SER B 1 132 ? -4.879 -35.719 -24.609 1 91.62 132 SER B N 1
ATOM 2302 C CA . SER B 1 132 ? -6.121 -35.312 -25.234 1 91.62 132 SER B CA 1
ATOM 2303 C C . SER B 1 132 ? -6.07 -33.844 -25.625 1 91.62 132 SER B C 1
ATOM 2305 O O . SER B 1 132 ? -6.562 -33.438 -26.688 1 91.62 132 SER B O 1
ATOM 2307 N N . LYS B 1 133 ? -5.402 -33 -24.766 1 94.12 133 LYS B N 1
ATOM 2308 C CA . LYS B 1 133 ? -5.402 -31.562 -24.984 1 94.12 133 LYS B CA 1
ATOM 2309 C C . LYS B 1 133 ? -4.129 -30.922 -24.438 1 94.12 133 LYS B C 1
ATOM 2311 O O . LYS B 1 133 ? -3.674 -31.266 -23.344 1 94.12 133 LYS B O 1
ATOM 2316 N N . PHE B 1 134 ? -3.553 -30.062 -25.281 1 95.31 134 PHE B N 1
ATOM 2317 C CA . PHE B 1 134 ? -2.5 -29.188 -24.766 1 95.31 134 PHE B CA 1
ATOM 2318 C C . PHE B 1 134 ? -3.094 -28.047 -23.953 1 95.31 134 PHE B C 1
ATOM 2320 O O . PHE B 1 134 ? -3.973 -27.328 -24.438 1 95.31 134 PHE B O 1
ATOM 2327 N N . ILE B 1 135 ? -2.557 -27.781 -22.688 1 96.44 135 ILE B N 1
ATOM 2328 C CA . ILE B 1 135 ? -3.146 -26.766 -21.812 1 96.44 135 ILE B CA 1
ATOM 2329 C C . ILE B 1 135 ? -2.293 -25.5 -21.844 1 96.44 135 ILE B C 1
ATOM 2331 O O . ILE B 1 135 ? -2.791 -24.422 -22.125 1 96.44 135 ILE B O 1
ATOM 2335 N N . ALA B 1 136 ? -1.022 -25.672 -21.516 1 97.19 136 ALA B N 1
ATOM 2336 C CA . ALA B 1 136 ? -0.194 -24.469 -21.453 1 97.19 136 ALA B CA 1
ATOM 2337 C C . ALA B 1 136 ? 1.289 -24.828 -21.406 1 97.19 136 ALA B C 1
ATOM 2339 O O . ALA B 1 136 ? 1.658 -25.938 -21 1 97.19 136 ALA B O 1
ATOM 2340 N N . GLU B 1 137 ? 2.061 -23.953 -21.953 1 97.69 137 GLU B N 1
ATOM 2341 C CA . GLU B 1 137 ? 3.492 -23.922 -21.672 1 97.69 137 GLU B CA 1
ATOM 2342 C C . GLU B 1 137 ? 3.775 -23.141 -20.391 1 97.69 137 GLU B C 1
ATOM 2344 O O . GLU B 1 137 ? 3.266 -22.031 -20.203 1 97.69 137 GLU B O 1
ATOM 2349 N N . VAL B 1 138 ? 4.52 -23.719 -19.516 1 97.88 138 VAL B N 1
ATOM 2350 C CA . VAL B 1 138 ? 4.723 -23.109 -18.219 1 97.88 138 VAL B CA 1
ATOM 2351 C C . VAL B 1 138 ? 6.207 -23.109 -17.859 1 97.88 138 VAL B C 1
ATOM 2353 O O . VAL B 1 138 ? 6.977 -23.906 -18.422 1 97.88 138 VAL B O 1
ATOM 2356 N N . LYS B 1 139 ? 6.613 -22.234 -16.969 1 97.94 139 LYS B N 1
ATOM 2357 C CA . LYS B 1 139 ? 7.992 -22.094 -16.516 1 97.94 139 LYS B CA 1
ATOM 2358 C C . LYS B 1 139 ? 8.07 -22.047 -14.992 1 97.94 139 LYS B C 1
ATOM 2360 O O . LYS B 1 139 ? 7.309 -21.328 -14.344 1 97.94 139 LYS B O 1
ATOM 2365 N N . LEU B 1 140 ? 8.938 -22.922 -14.5 1 97.5 140 LEU B N 1
ATOM 2366 C CA . LEU B 1 140 ? 9.148 -22.906 -13.055 1 97.5 140 LEU B CA 1
ATOM 2367 C C . LEU B 1 140 ? 10.039 -21.75 -12.641 1 97.5 140 LEU B C 1
ATOM 2369 O O . LEU B 1 140 ? 11.148 -21.594 -13.164 1 97.5 140 LEU B O 1
ATOM 2373 N N . LEU B 1 141 ? 9.578 -20.984 -11.625 1 96.94 141 LEU B N 1
ATOM 2374 C CA . LEU B 1 141 ? 10.336 -19.828 -11.172 1 96.94 141 LEU B CA 1
ATOM 2375 C C . LEU B 1 141 ? 11.109 -20.141 -9.891 1 96.94 141 LEU B C 1
ATOM 2377 O O . LEU B 1 141 ? 10.898 -21.188 -9.281 1 96.94 141 LEU B O 1
ATOM 2381 N N . ALA B 1 142 ? 11.977 -19.219 -9.484 1 95.75 142 ALA B N 1
ATOM 2382 C CA . ALA B 1 142 ? 12.891 -19.406 -8.359 1 95.75 142 ALA B CA 1
ATOM 2383 C C . ALA B 1 142 ? 12.125 -19.562 -7.051 1 95.75 142 ALA B C 1
ATOM 2385 O O . ALA B 1 142 ? 12.609 -20.188 -6.105 1 95.75 142 ALA B O 1
ATOM 2386 N N . ASP B 1 143 ? 10.883 -19.125 -7.027 1 95.56 143 ASP B N 1
ATOM 2387 C CA . ASP B 1 143 ? 10.094 -19.219 -5.805 1 95.56 143 ASP B CA 1
ATOM 2388 C C . ASP B 1 143 ? 9.188 -20.453 -5.836 1 95.56 143 ASP B C 1
ATOM 2390 O O . ASP B 1 143 ? 8.266 -20.578 -5.031 1 95.56 143 ASP B O 1
ATOM 2394 N N . HIS B 1 144 ? 9.422 -21.266 -6.824 1 95.94 144 HIS B N 1
ATOM 2395 C CA . HIS B 1 144 ? 8.742 -22.547 -6.996 1 95.94 144 HIS B CA 1
ATOM 2396 C C . HIS B 1 144 ? 7.289 -22.328 -7.426 1 95.94 144 HIS B C 1
ATOM 2398 O O . HIS B 1 144 ? 6.453 -23.219 -7.258 1 95.94 144 HIS B O 1
ATOM 2404 N N . THR B 1 145 ? 7.031 -21.078 -7.898 1 97.38 145 THR B N 1
ATOM 2405 C CA . THR B 1 145 ? 5.766 -20.891 -8.602 1 97.38 145 THR B CA 1
ATOM 2406 C C . THR B 1 145 ? 5.945 -21.094 -10.102 1 97.38 145 THR B C 1
ATOM 2408 O O . THR B 1 145 ? 7.07 -21.094 -10.609 1 97.38 145 THR B O 1
ATOM 2411 N N . TRP B 1 146 ? 4.824 -21.328 -10.68 1 97.38 146 TRP B N 1
ATOM 2412 C CA . TRP B 1 146 ? 4.824 -21.531 -12.125 1 97.38 146 TRP B CA 1
ATOM 2413 C C . TRP B 1 146 ? 4.258 -20.297 -12.836 1 97.38 146 TRP B C 1
ATOM 2415 O O . TRP B 1 146 ? 3.279 -19.703 -12.375 1 97.38 146 TRP B O 1
ATOM 2425 N N . GLU B 1 147 ? 4.891 -19.969 -13.883 1 96.62 147 GLU B N 1
ATOM 2426 C CA . GLU B 1 147 ? 4.402 -18.922 -14.773 1 96.62 147 GLU B CA 1
ATOM 2427 C C . GLU B 1 147 ? 3.881 -19.5 -16.078 1 96.62 147 GLU B C 1
ATOM 2429 O O . GLU B 1 147 ? 4.527 -20.375 -16.688 1 96.62 147 GLU B O 1
ATOM 2434 N N . ILE B 1 148 ? 2.699 -19.047 -16.531 1 95.94 148 ILE B N 1
ATOM 2435 C CA . ILE B 1 148 ? 2.176 -19.453 -17.828 1 95.94 148 ILE B CA 1
ATOM 2436 C C . ILE B 1 148 ? 2.842 -18.625 -18.938 1 95.94 148 ILE B C 1
ATOM 2438 O O . ILE B 1 148 ? 2.762 -17.391 -18.938 1 95.94 148 ILE B O 1
ATOM 2442 N N . ILE B 1 149 ? 3.518 -19.266 -19.766 1 96.06 149 ILE B N 1
ATOM 2443 C CA . ILE B 1 149 ? 4.23 -18.609 -20.859 1 96.06 149 ILE B CA 1
ATOM 2444 C C . ILE B 1 149 ? 3.311 -18.5 -22.062 1 96.06 149 ILE B C 1
ATOM 2446 O O . ILE B 1 149 ? 3.293 -17.453 -22.734 1 96.06 149 ILE B O 1
ATOM 2450 N N . ARG B 1 150 ? 2.697 -19.531 -22.344 1 88.31 150 ARG B N 1
ATOM 2451 C CA . ARG B 1 150 ? 1.779 -19.609 -23.469 1 88.31 150 ARG B CA 1
ATOM 2452 C C . ARG B 1 150 ? 0.542 -20.422 -23.125 1 88.31 150 ARG B C 1
ATOM 2454 O O . ARG B 1 150 ? 0.646 -21.484 -22.5 1 88.31 150 ARG B O 1
ATOM 2461 N N . GLY B 1 151 ? -0.662 -19.734 -23.188 1 75.31 151 GLY B N 1
ATOM 2462 C CA . GLY B 1 151 ? -1.898 -20.469 -22.953 1 75.31 151 GLY B CA 1
ATOM 2463 C C . GLY B 1 151 ? -2.494 -21.047 -24.234 1 75.31 151 GLY B C 1
ATOM 2464 O O . GLY B 1 151 ? -2.094 -20.672 -25.328 1 75.31 151 GLY B O 1
ATOM 2465 N N . ASN B 1 152 ? -3.258 -22.016 -23.906 1 64 152 ASN B N 1
ATOM 2466 C CA . ASN B 1 152 ? -4.031 -22.469 -25.062 1 64 152 ASN B CA 1
ATOM 2467 C C . ASN B 1 152 ? -5.09 -21.438 -25.453 1 64 152 ASN B C 1
ATOM 2469 O O . ASN B 1 152 ? -5.555 -20.672 -24.609 1 64 152 ASN B O 1
#

Radius of gyration: 29.24 Å; Cα contacts (8 Å, |Δi|>4): 447; chains: 2; bounding box: 44×83×72 Å

pLDDT: mean 76.59, std 25.78, range [23.16, 97.94]

Organism: Cecembia lonarensis (strain CCUG 58316 / KCTC 22772 / LW9) (NCBI:txid1225176)

Solvent-accessible surface area (backbone atoms only — not comparable to full-atom values): 16872 Å² total; per-residue (Å²): 136,78,82,73,77,72,75,55,63,71,58,56,52,50,54,54,3,14,66,38,14,61,78,58,61,59,17,45,29,54,61,69,64,67,74,54,80,67,73,51,34,82,80,39,60,72,66,58,16,51,44,50,52,47,18,52,53,45,51,47,53,52,48,51,53,50,49,54,52,44,49,53,49,47,52,51,51,50,52,52,50,52,28,47,54,51,26,53,57,56,69,69,28,49,65,90,66,82,84,50,70,78,38,71,35,26,36,30,24,29,84,85,68,50,43,31,55,34,81,64,49,82,88,69,51,65,94,75,66,82,49,66,41,77,47,31,35,32,30,32,36,94,50,54,33,39,42,80,74,39,75,104,135,79,82,75,77,72,76,57,62,69,58,55,55,50,52,55,5,16,67,39,12,58,80,57,62,56,18,46,28,54,62,70,64,66,73,56,79,67,74,52,34,83,80,40,59,72,64,58,16,51,45,50,52,48,19,51,53,46,51,49,54,52,48,52,51,49,49,52,52,47,49,53,50,48,52,50,50,49,53,51,50,52,28,46,54,51,26,54,55,56,68,70,27,48,64,90,68,83,85,52,70,77,39,71,34,25,35,28,25,30,84,86,68,48,42,31,55,35,81,63,49,81,88,68,50,65,94,74,63,85,49,66,42,78,49,31,34,31,30,31,37,94,51,56,34,39,42,79,76,39,75,104

Sequence (304 aa):
MGKEKKIDIERIDLEKMKEKTTDNPGLLPYAHQSGSAIIKPEDKGKITGRAVAAMHSQTDMQMAQIYQQMQLLADQAKTIQKRVEVSERIYQSSIAFEPLINHHYFLYEKEDGKDFLSMVAPEEWGRKKRYSKFIAEVKLLADHTWEIIRGNMGKEKKIDIERIDLEKMKEKTTDNPGLLPYAHQSGSAIIKPEDKGKITGRAVAAMHSQTDMQMAQIYQQMQLLADQAKTIQKRVEVSERIYQSSIAFEPLINHHYFLYEKEDGKDFLSMVAPEEWGRKKRYSKFIAEVKLLADHTWEIIRGN